Protein AF-A0A934ZFF2-F1 (afdb_monomer)

Secondary structure (DSSP, 8-state):
-EEES-TTSHHHHHHHHTT--EEEEESSHHHHHHHHHHHTTSTTEEEEE--HHHHHHHHHT--STTGGGTT---S-EEE-TTGGGG--SHHHHHHHHHHHHHHSTT--EEEE-B-TT-S-S--HHHHHHHHHHHHHHHHHTTPPPPPTTEEEETTTEEEEB--HHHHHHHHHHTTEEEEEEE-SSS-EEEEEEP-------

Sequence (201 aa):
MLLGGAGGGRELAGLSALGYEVTAFEPAPALADALAAVASRHPGARAVCASYADLVRAARGDGGPLAAIVGAPFDAVVLGWASLSHLTDPAARAALLAALPAVAPGAPVLLSYLGPDDDGRANGRVERLRSPLRRGLALALGRAAPAPGVGFQPGAGIYQRFSAGEIEALAAAAGYEAVLHEREPYPHAILAPRSRVTAAR

Solvent-accessible surface area (backbone atoms only — not comparable to full-atom values): 10692 Å² total; per-residue (Å²): 55,38,31,41,54,39,47,55,20,66,62,56,54,54,42,41,72,73,70,43,45,35,44,32,26,12,62,52,64,76,29,21,53,40,16,37,61,48,24,76,76,37,88,62,40,40,57,42,72,36,42,67,68,36,47,35,33,15,45,72,69,72,37,64,89,42,36,90,48,48,66,39,93,25,76,30,37,35,31,41,91,28,40,59,14,58,49,69,50,68,66,59,46,50,45,41,50,51,23,40,58,51,29,24,60,80,26,34,35,41,39,24,37,35,32,81,84,57,79,56,95,80,66,71,76,62,49,72,55,41,54,61,49,51,51,51,50,28,56,76,68,74,41,81,74,74,60,89,52,54,48,74,41,93,96,72,48,60,33,27,40,39,53,71,67,56,52,45,50,48,33,46,76,42,50,25,40,70,80,40,77,44,70,68,101,55,29,33,36,36,29,37,55,54,79,76,78,74,76,83,126

Mean predicted aligned error: 6.34 Å

Foldseek 3Di:
DEEEQCFLPPVVLVCLVVVDQYEYEHQDVVRLVSNCVSQVVGPNYHTWNDHLVQLLCLLVVVDDRCVVQFPPADQAYEAPDQVLFVPLDPVSLLSSLLSCCRRHPQHKYKYFHAAPPPPPPDDPPVVVVVVVVVVVVCVVVVHDDDDPQWDQDVPVGITGHDDPVVVQVSLVSSQWHFPDFDPPPGTMTITGHHPPPPPDD

Radius of gyration: 18.3 Å; Cα contacts (8 Å, |Δi|>4): 364; chains: 1; bounding box: 46×52×52 Å

Nearest PDB structures (foldseek):
  4htf-assembly1_B  TM=5.953E-01  e=6.879E-06  Escherichia coli O157:H7
  4htf-assembly1_A  TM=6.134E-01  e=8.886E-06  Escherichia coli O157:H7
  6wlf-assembly1_A  TM=6.608E-01  e=7.858E-03  Bursaphelenchus xylophilus
  6ifw-assembly2_B  TM=5.031E-01  e=2.049E-03  Bacillus subtilis subsp. subtilis str. 168
  1qan-assembly1_A  TM=6.764E-01  e=3.893E-02  Bacillus subtilis

Structure (mmCIF, N/CA/C/O backbone):
data_AF-A0A934ZFF2-F1
#
_entry.id   AF-A0A934ZFF2-F1
#
loop_
_atom_site.group_PDB
_atom_site.id
_atom_site.type_symbol
_atom_site.label_atom_id
_atom_site.label_alt_id
_atom_site.label_comp_id
_atom_site.label_asym_id
_atom_site.label_entity_id
_atom_site.label_seq_id
_atom_site.pdbx_PDB_ins_code
_atom_site.Cartn_x
_atom_site.Cartn_y
_atom_site.Cartn_z
_atom_site.occupancy
_atom_site.B_iso_or_equiv
_atom_site.auth_seq_id
_atom_site.auth_comp_id
_atom_site.auth_asym_id
_atom_site.auth_atom_id
_atom_site.pdbx_PDB_model_num
ATOM 1 N N . MET A 1 1 ? -7.264 1.588 11.738 1.00 96.81 1 MET A N 1
ATOM 2 C CA . MET A 1 1 ? -6.224 1.536 10.677 1.00 96.81 1 MET A CA 1
ATOM 3 C C . MET A 1 1 ? -6.743 0.850 9.417 1.00 96.81 1 MET A C 1
ATOM 5 O O . MET A 1 1 ? -7.545 -0.077 9.520 1.00 96.81 1 MET A O 1
ATOM 9 N N . LEU A 1 2 ? -6.260 1.275 8.247 1.00 98.38 2 LEU A N 1
ATOM 10 C CA . LEU A 1 2 ? -6.471 0.598 6.962 1.00 98.38 2 LEU A CA 1
ATOM 11 C C . LEU A 1 2 ? -5.189 -0.136 6.545 1.00 98.38 2 LEU A C 1
ATOM 13 O O . LEU A 1 2 ? -4.123 0.472 6.542 1.00 98.38 2 LEU A O 1
ATOM 17 N N . LEU A 1 3 ? -5.285 -1.411 6.166 1.00 98.62 3 LEU A N 1
ATOM 18 C CA . LEU A 1 3 ? -4.151 -2.237 5.735 1.00 98.62 3 LEU A CA 1
ATOM 19 C C . LEU A 1 3 ? -4.390 -2.792 4.321 1.00 98.62 3 LEU A C 1
ATOM 21 O O . LEU A 1 3 ? -5.263 -3.634 4.117 1.00 98.62 3 LEU A O 1
ATOM 25 N N . GLY A 1 4 ? -3.615 -2.327 3.344 1.00 98.25 4 GLY A N 1
ATOM 26 C CA . GLY A 1 4 ? -3.668 -2.807 1.962 1.00 98.25 4 GLY A CA 1
ATOM 27 C C . GLY A 1 4 ? -2.607 -3.863 1.661 1.00 98.25 4 GLY A C 1
ATOM 28 O O . GLY A 1 4 ? -1.489 -3.777 2.168 1.00 98.25 4 GLY A O 1
ATOM 29 N N . GLY A 1 5 ? -2.954 -4.846 0.823 1.00 97.31 5 GLY A N 1
ATOM 30 C CA . GLY A 1 5 ? -2.042 -5.932 0.444 1.00 97.31 5 GLY A CA 1
ATOM 31 C C . GLY A 1 5 ? -1.660 -6.809 1.635 1.00 97.31 5 GLY A C 1
ATOM 32 O O . GLY A 1 5 ? -0.489 -7.127 1.826 1.00 97.31 5 GLY A O 1
ATOM 33 N N . ALA A 1 6 ? -2.643 -7.143 2.471 1.00 97.94 6 ALA A N 1
ATOM 34 C CA . ALA A 1 6 ? -2.424 -7.759 3.778 1.00 97.94 6 ALA A CA 1
ATOM 35 C C . ALA A 1 6 ? -1.934 -9.221 3.722 1.00 97.94 6 ALA A C 1
ATOM 37 O O . ALA A 1 6 ? -1.624 -9.814 4.768 1.00 97.94 6 ALA A O 1
ATOM 38 N N . GLY A 1 7 ? -1.899 -9.829 2.530 1.00 97.06 7 GLY A N 1
ATOM 39 C CA . GLY A 1 7 ? -1.576 -11.237 2.347 1.00 97.06 7 GLY A CA 1
ATOM 40 C C . GLY A 1 7 ? -2.453 -12.127 3.228 1.00 97.06 7 GLY A C 1
ATOM 41 O O . GLY A 1 7 ? -3.637 -11.872 3.408 1.00 97.06 7 GLY A O 1
ATOM 42 N N . GLY A 1 8 ? -1.858 -13.156 3.834 1.00 97.88 8 GLY A N 1
ATOM 43 C CA . GLY A 1 8 ? -2.561 -14.063 4.750 1.00 97.88 8 GLY A CA 1
ATOM 44 C C . GLY A 1 8 ? -2.826 -13.509 6.159 1.00 97.88 8 GLY A C 1
ATOM 45 O O . GLY A 1 8 ? -3.224 -14.275 7.031 1.00 97.88 8 GLY A O 1
ATOM 46 N N . GLY A 1 9 ? -2.570 -12.221 6.427 1.00 98.06 9 GLY A N 1
ATOM 47 C CA . GLY A 1 9 ? -2.960 -11.577 7.690 1.00 98.06 9 GLY A CA 1
ATOM 48 C C . GLY A 1 9 ? -1.912 -11.526 8.801 1.00 98.06 9 GLY A C 1
ATOM 49 O O . GLY A 1 9 ? -2.263 -11.230 9.939 1.00 98.06 9 GLY A O 1
ATOM 50 N N . ARG A 1 10 ? -0.623 -11.751 8.510 1.00 97.69 10 ARG A N 1
ATOM 51 C CA . ARG A 1 10 ? 0.443 -11.615 9.526 1.00 97.69 10 ARG A CA 1
ATOM 52 C C . ARG A 1 10 ? 0.478 -10.212 10.148 1.00 97.69 10 ARG A C 1
ATOM 54 O O . ARG A 1 10 ? 0.588 -10.091 11.363 1.00 97.69 10 ARG A O 1
ATOM 61 N N . GLU A 1 11 ? 0.399 -9.168 9.325 1.00 97.81 11 GLU A N 1
ATOM 62 C CA . GLU A 1 11 ? 0.387 -7.781 9.812 1.00 97.81 11 GLU A CA 1
ATOM 63 C C . GLU A 1 11 ? -0.908 -7.447 10.547 1.00 97.81 11 GLU A C 1
ATOM 65 O O . GLU A 1 11 ? -0.851 -6.805 11.589 1.00 97.81 11 GLU A O 1
ATOM 70 N N . LEU A 1 12 ? -2.054 -7.947 10.066 1.00 98.38 12 LEU A N 1
ATOM 71 C CA . LEU A 1 12 ? -3.330 -7.806 10.770 1.00 98.38 12 LEU A CA 1
ATOM 72 C C . LEU A 1 12 ? -3.230 -8.386 12.182 1.00 98.38 12 LEU A C 1
ATOM 74 O O . LEU A 1 12 ? -3.548 -7.689 13.136 1.00 98.38 12 LEU A O 1
ATOM 78 N N . ALA A 1 13 ? -2.737 -9.621 12.328 1.00 98.25 13 ALA A N 1
ATOM 79 C CA . ALA A 1 13 ? -2.595 -10.263 13.634 1.00 98.25 13 ALA A CA 1
ATOM 80 C C . ALA A 1 13 ? -1.701 -9.449 14.582 1.00 98.25 13 ALA A C 1
ATOM 82 O O . ALA A 1 13 ? -2.049 -9.251 15.744 1.00 98.25 13 ALA A O 1
ATOM 83 N N . GLY A 1 14 ? -0.563 -8.955 14.080 1.00 97.81 14 GLY A N 1
ATOM 84 C CA . GLY A 1 14 ? 0.363 -8.137 14.863 1.00 97.81 14 GLY A CA 1
ATOM 85 C C . GLY A 1 14 ? -0.251 -6.808 15.307 1.00 97.81 14 GLY A C 1
ATOM 86 O O . GLY A 1 14 ? -0.188 -6.470 16.486 1.00 97.81 14 GLY A O 1
ATOM 87 N N . LEU A 1 15 ? -0.891 -6.080 14.390 1.00 97.69 15 LEU A N 1
ATOM 88 C CA . LEU A 1 15 ? -1.550 -4.809 14.698 1.00 97.69 15 LEU A CA 1
ATOM 89 C C . LEU A 1 15 ? -2.733 -5.003 15.657 1.00 97.69 15 LEU A C 1
ATOM 91 O O . LEU A 1 15 ? -2.859 -4.269 16.635 1.00 97.69 15 LEU A O 1
ATOM 95 N N . SER A 1 16 ? -3.561 -6.025 15.448 1.00 98.19 16 SER A N 1
ATOM 96 C CA . SER A 1 16 ? -4.665 -6.332 16.360 1.00 98.19 16 SER A CA 1
ATOM 97 C C . SER A 1 16 ? -4.179 -6.743 17.752 1.00 98.19 16 SER A C 1
ATOM 99 O O . SER A 1 16 ? -4.803 -6.377 18.744 1.00 98.19 16 SER A O 1
ATOM 101 N N . ALA A 1 17 ? -3.048 -7.448 17.864 1.00 97.19 17 ALA A N 1
ATOM 102 C CA . ALA A 1 17 ? -2.447 -7.776 19.160 1.00 97.19 17 ALA A CA 1
ATOM 103 C C . ALA A 1 17 ? -1.940 -6.538 19.923 1.00 97.19 17 ALA A C 1
ATOM 105 O O . ALA A 1 17 ? -1.887 -6.559 21.151 1.00 97.19 17 ALA A O 1
ATOM 106 N N . LEU A 1 18 ? -1.609 -5.456 19.213 1.00 97.44 18 LEU A N 1
ATOM 107 C CA . LEU A 1 18 ? -1.269 -4.155 19.798 1.00 97.44 18 LEU A CA 1
ATOM 108 C C . LEU A 1 18 ? -2.509 -3.319 20.170 1.00 97.44 18 LEU A C 1
ATOM 110 O O . LEU A 1 18 ? -2.361 -2.205 20.665 1.00 97.44 18 LEU A O 1
ATOM 114 N N . GLY A 1 19 ? -3.720 -3.844 19.954 1.00 97.25 19 GLY A N 1
ATOM 115 C CA . GLY A 1 19 ? -4.978 -3.181 20.301 1.00 97.25 19 GLY A CA 1
ATOM 116 C C . GLY A 1 19 ? -5.539 -2.262 19.215 1.00 97.25 19 GLY A C 1
ATOM 117 O O . GLY A 1 19 ? -6.479 -1.520 19.486 1.00 97.25 19 GLY A O 1
ATOM 118 N N . TYR A 1 20 ? -4.997 -2.296 17.993 1.00 97.62 20 TYR A N 1
ATOM 119 C CA . TYR A 1 20 ? -5.544 -1.516 16.884 1.00 97.62 20 TYR A CA 1
ATOM 120 C C . TYR A 1 20 ? -6.781 -2.185 16.271 1.00 97.62 20 TYR A C 1
ATOM 122 O O . TYR A 1 20 ? -6.791 -3.390 16.007 1.00 97.62 20 TYR A O 1
ATOM 130 N N . GLU A 1 21 ? -7.787 -1.377 15.933 1.00 97.81 21 GLU A N 1
ATOM 131 C CA . GLU A 1 21 ? -8.860 -1.776 15.018 1.00 97.81 21 GLU A CA 1
ATOM 132 C C . GLU A 1 21 ? -8.344 -1.726 13.576 1.00 97.81 21 GLU A C 1
ATOM 134 O O . GLU A 1 21 ? -7.795 -0.710 13.126 1.00 97.81 21 GLU A O 1
ATOM 139 N N . VAL A 1 22 ? -8.493 -2.822 12.831 1.00 98.31 22 VAL A N 1
ATOM 140 C CA . VAL A 1 22 ? -7.858 -2.979 11.515 1.00 98.31 22 VAL A CA 1
ATOM 141 C C . VAL A 1 22 ? -8.884 -3.419 10.487 1.00 98.31 22 VAL A C 1
ATOM 143 O O . VAL A 1 22 ? -9.450 -4.503 10.584 1.00 98.31 22 VAL A O 1
ATOM 146 N N . THR A 1 23 ? -9.068 -2.614 9.443 1.00 98.38 23 THR A N 1
ATOM 147 C CA . THR A 1 23 ? -9.690 -3.081 8.202 1.00 98.38 23 THR A CA 1
ATOM 148 C C . THR A 1 23 ? -8.590 -3.409 7.207 1.00 98.38 23 THR A C 1
ATOM 150 O O . THR A 1 23 ? -7.840 -2.522 6.806 1.00 98.38 23 THR A O 1
ATOM 153 N N . ALA A 1 24 ? -8.482 -4.674 6.818 1.00 98.50 24 ALA A N 1
ATOM 154 C CA . ALA A 1 24 ? -7.472 -5.159 5.894 1.00 98.50 24 ALA A CA 1
ATOM 155 C C . ALA A 1 24 ? -8.088 -5.708 4.609 1.00 98.50 24 ALA A C 1
ATOM 157 O O . ALA A 1 24 ? -9.177 -6.290 4.633 1.00 98.50 24 ALA A O 1
ATOM 158 N N . PHE A 1 25 ? -7.367 -5.570 3.499 1.00 98.62 25 PHE A N 1
ATOM 159 C CA . PHE A 1 25 ? -7.767 -6.170 2.234 1.00 98.62 25 PHE A CA 1
ATOM 160 C C . PHE A 1 25 ? -6.617 -6.825 1.471 1.00 98.62 25 PHE A C 1
ATOM 162 O O . PHE A 1 25 ? -5.458 -6.413 1.565 1.00 98.62 25 PHE A O 1
ATOM 169 N N . GLU A 1 26 ? -6.972 -7.852 0.704 1.00 98.31 26 GLU A N 1
ATOM 170 C CA . GLU A 1 26 ? -6.066 -8.663 -0.108 1.00 98.31 26 GLU A CA 1
ATOM 171 C C . GLU A 1 26 ? -6.786 -9.117 -1.394 1.00 98.31 26 GLU A C 1
ATOM 173 O O . GLU A 1 26 ? -7.907 -9.627 -1.297 1.00 98.31 26 GLU A O 1
ATOM 178 N N . PRO A 1 27 ? -6.204 -8.928 -2.596 1.00 97.88 27 PRO A N 1
ATOM 179 C CA . PRO A 1 27 ? -6.858 -9.321 -3.845 1.00 97.88 27 PRO A CA 1
ATOM 180 C C . PRO A 1 27 ? -6.811 -10.822 -4.147 1.00 97.88 27 PRO A C 1
ATOM 182 O O . PRO A 1 27 ? -7.669 -11.301 -4.890 1.00 97.88 27 PRO A O 1
ATOM 185 N N . ALA A 1 28 ? -5.815 -11.565 -3.655 1.00 96.44 28 ALA A N 1
ATOM 186 C CA . ALA A 1 28 ? -5.683 -12.987 -3.958 1.00 96.44 28 ALA A CA 1
ATOM 187 C C . ALA A 1 28 ? -6.671 -13.818 -3.113 1.00 96.44 28 ALA A C 1
ATOM 189 O O . ALA A 1 28 ? -6.492 -13.876 -1.896 1.00 96.44 28 ALA A O 1
ATOM 190 N N . PRO A 1 29 ? -7.652 -14.533 -3.709 1.00 97.69 29 PRO A N 1
ATOM 191 C CA . PRO A 1 29 ? -8.720 -15.192 -2.948 1.00 97.69 29 PRO A CA 1
ATOM 192 C C . PRO A 1 29 ? -8.214 -16.142 -1.858 1.00 97.69 29 PRO A C 1
ATOM 194 O O . PRO A 1 29 ? -8.637 -16.050 -0.715 1.00 97.69 29 PRO A O 1
ATOM 197 N N . ALA A 1 30 ? -7.217 -16.976 -2.171 1.00 97.25 30 ALA A N 1
ATOM 198 C CA . ALA A 1 30 ? -6.650 -17.912 -1.199 1.00 97.25 30 ALA A CA 1
ATOM 199 C C . ALA A 1 30 ? -5.988 -17.211 0.006 1.00 97.25 30 ALA A C 1
ATOM 201 O O . ALA A 1 30 ? -6.025 -17.724 1.123 1.00 97.25 30 ALA A O 1
ATOM 202 N N . LEU A 1 31 ? -5.377 -16.039 -0.206 1.00 97.69 31 LEU A N 1
ATOM 203 C CA . LEU A 1 31 ? -4.807 -15.242 0.881 1.00 97.69 31 LEU A CA 1
ATOM 204 C C . LEU A 1 31 ? -5.890 -14.450 1.616 1.00 97.69 31 LEU A C 1
ATOM 206 O O . LEU A 1 31 ? -5.810 -14.335 2.834 1.00 97.69 31 LEU A O 1
ATOM 210 N N . ALA A 1 32 ? -6.917 -13.971 0.914 1.00 98.44 32 ALA A N 1
ATOM 211 C CA . ALA A 1 32 ? -8.069 -13.304 1.510 1.00 98.44 32 ALA A CA 1
ATOM 212 C C . ALA A 1 32 ? -8.870 -14.243 2.432 1.00 98.44 32 ALA A C 1
ATOM 214 O O . ALA A 1 32 ? -9.296 -13.819 3.506 1.00 98.44 32 ALA A O 1
ATOM 215 N N . ASP A 1 33 ? -9.004 -15.522 2.076 1.00 98.56 33 ASP A N 1
ATOM 216 C CA . ASP A 1 33 ? -9.613 -16.545 2.936 1.00 98.56 33 ASP A CA 1
ATOM 217 C C . ASP A 1 33 ? -8.790 -16.751 4.217 1.00 98.56 33 ASP A C 1
ATOM 219 O O . ASP A 1 33 ? -9.329 -16.766 5.327 1.00 98.56 33 ASP A O 1
ATOM 223 N N . ALA A 1 34 ? -7.461 -16.844 4.084 1.00 98.56 34 ALA A N 1
ATOM 224 C CA . ALA A 1 34 ? -6.560 -16.930 5.232 1.00 98.56 34 ALA A CA 1
ATOM 225 C C . ALA A 1 34 ? -6.624 -15.663 6.104 1.00 98.56 34 ALA A C 1
ATOM 227 O O . ALA A 1 34 ? -6.719 -15.759 7.328 1.00 98.56 34 ALA A O 1
ATOM 228 N N . LEU A 1 35 ? -6.648 -14.481 5.484 1.00 98.75 35 LEU A N 1
ATOM 229 C CA . LEU A 1 35 ? -6.812 -13.190 6.149 1.00 98.75 35 LEU A CA 1
ATOM 230 C C . LEU A 1 35 ? -8.126 -13.127 6.934 1.00 98.75 35 LEU A C 1
ATOM 232 O O . LEU A 1 35 ? -8.129 -12.675 8.079 1.00 98.75 35 LEU A O 1
ATOM 236 N N . ALA A 1 36 ? -9.229 -13.605 6.356 1.00 98.69 36 ALA A N 1
ATOM 237 C CA . ALA A 1 36 ? -10.525 -13.675 7.023 1.00 98.69 36 ALA A CA 1
ATOM 238 C C . ALA A 1 36 ? -10.496 -14.623 8.229 1.00 98.69 36 ALA A C 1
ATOM 240 O O . ALA A 1 36 ? -11.003 -14.277 9.301 1.00 98.69 36 ALA A O 1
ATOM 241 N N . ALA A 1 37 ? -9.836 -15.777 8.096 1.00 98.56 37 ALA A N 1
ATOM 242 C CA . ALA A 1 37 ? -9.636 -16.696 9.211 1.00 98.56 37 ALA A CA 1
ATOM 243 C C . ALA A 1 37 ? -8.831 -16.050 10.353 1.00 98.56 37 ALA A C 1
ATOM 245 O O . ALA A 1 37 ? -9.175 -16.247 11.520 1.00 98.56 37 ALA A O 1
ATOM 246 N N . VAL A 1 38 ? -7.808 -15.244 10.048 1.00 98.69 38 VAL A N 1
ATOM 247 C CA . VAL A 1 38 ? -7.080 -14.468 11.066 1.00 98.69 38 VAL A CA 1
ATOM 248 C C . VAL A 1 38 ? -7.986 -13.406 11.690 1.00 98.69 38 VAL A C 1
ATOM 250 O O . VAL A 1 38 ? -8.106 -13.371 12.912 1.00 98.69 38 VAL A O 1
ATOM 253 N N . ALA A 1 39 ? -8.667 -12.586 10.885 1.00 98.56 39 ALA A N 1
ATOM 254 C CA . ALA A 1 39 ? -9.530 -11.511 11.378 1.00 98.56 39 ALA A CA 1
ATOM 255 C C . ALA A 1 39 ? -10.632 -12.020 12.325 1.00 98.56 39 ALA A C 1
ATOM 257 O O . ALA A 1 39 ? -10.909 -11.378 13.332 1.00 98.56 39 ALA A O 1
ATOM 258 N N . SER A 1 40 ? -11.184 -13.215 12.084 1.00 98.25 40 SER A N 1
ATOM 259 C CA . SER A 1 40 ? -12.205 -13.829 12.954 1.00 98.25 40 SER A CA 1
ATOM 260 C C . SER A 1 40 ? -11.763 -14.058 14.410 1.00 98.25 40 SER A C 1
ATOM 262 O O . SER A 1 40 ? -12.602 -14.239 15.290 1.00 98.25 40 SER A O 1
ATOM 264 N N . ARG A 1 41 ? -10.451 -14.044 14.678 1.00 98.06 41 ARG A N 1
ATOM 265 C CA . ARG A 1 41 ? -9.861 -14.258 16.010 1.00 98.06 41 ARG A CA 1
ATOM 266 C C . ARG A 1 41 ? -9.615 -12.957 16.772 1.00 98.06 41 ARG A C 1
ATOM 268 O O . ARG A 1 41 ? -9.231 -13.011 17.937 1.00 98.06 41 ARG A O 1
ATOM 275 N N . HIS A 1 42 ? -9.807 -11.810 16.126 1.00 97.81 42 HIS A N 1
ATOM 276 C CA . HIS A 1 42 ? -9.480 -10.500 16.673 1.00 97.81 42 HIS A CA 1
ATOM 277 C C . HIS A 1 42 ? -10.717 -9.592 16.638 1.00 97.81 42 HIS A C 1
ATOM 279 O O . HIS A 1 42 ? -11.142 -9.168 15.562 1.00 97.81 42 HIS A O 1
ATOM 285 N N . PRO A 1 43 ? -11.308 -9.260 17.800 1.00 95.69 43 PRO A N 1
ATOM 286 C CA . PRO A 1 43 ? -12.346 -8.237 17.874 1.00 95.69 43 PRO A CA 1
ATOM 287 C C . PRO A 1 43 ? -11.853 -6.918 17.261 1.00 95.69 43 PRO A C 1
ATOM 289 O O . PRO A 1 43 ? -10.720 -6.513 17.502 1.00 95.69 43 PRO A O 1
ATOM 292 N N . GLY A 1 44 ? -12.682 -6.265 16.443 1.00 94.06 44 GLY A N 1
ATOM 293 C CA . GLY A 1 44 ? -12.309 -5.021 15.753 1.00 94.06 44 GLY A CA 1
ATOM 294 C C . GLY A 1 44 ? -11.464 -5.209 14.485 1.00 94.06 44 GLY A C 1
ATOM 295 O O . GLY A 1 44 ? -11.102 -4.224 13.840 1.00 94.06 44 GLY A O 1
ATOM 296 N N . ALA A 1 45 ? -11.167 -6.451 14.087 1.00 98.00 45 ALA A N 1
ATOM 297 C CA . ALA A 1 45 ? -10.551 -6.745 12.800 1.00 98.00 45 ALA A CA 1
ATOM 298 C C . ALA A 1 45 ? -11.601 -7.057 11.724 1.00 98.00 45 ALA A C 1
ATOM 300 O O . ALA A 1 45 ? -12.567 -7.789 11.948 1.00 98.00 45 ALA A O 1
ATOM 301 N N . ARG A 1 46 ? -11.378 -6.544 10.513 1.00 98.00 46 ARG A N 1
ATOM 302 C CA . ARG A 1 46 ? -12.182 -6.828 9.322 1.00 98.00 46 ARG A CA 1
ATOM 303 C C . ARG A 1 46 ? -11.269 -7.215 8.167 1.00 98.00 46 ARG A C 1
ATOM 305 O O . ARG A 1 46 ? -10.298 -6.521 7.890 1.00 98.00 46 ARG A O 1
ATOM 312 N N . ALA A 1 47 ? -11.627 -8.282 7.463 1.00 98.38 47 ALA A N 1
ATOM 313 C CA . ALA A 1 47 ? -10.975 -8.712 6.231 1.00 98.38 47 ALA A CA 1
ATOM 314 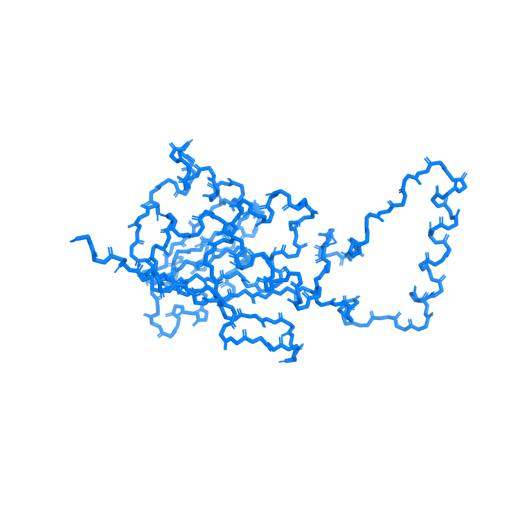C C . ALA A 1 47 ? -11.909 -8.511 5.033 1.00 98.38 47 ALA A C 1
ATOM 316 O O . ALA A 1 47 ? -13.113 -8.762 5.134 1.00 98.38 47 ALA A O 1
ATOM 317 N N . VAL A 1 48 ? -11.360 -8.075 3.900 1.00 98.25 48 VAL A N 1
ATOM 318 C CA . VAL A 1 48 ? -12.095 -7.916 2.639 1.00 98.25 48 VAL A CA 1
ATOM 319 C C . VAL A 1 48 ? -11.255 -8.460 1.481 1.00 98.25 48 VAL A C 1
ATOM 321 O O . VAL A 1 48 ? -10.094 -8.092 1.330 1.00 98.25 48 VAL A O 1
ATOM 324 N N . CYS A 1 49 ? -11.838 -9.305 0.629 1.00 98.56 49 CYS A N 1
ATOM 325 C CA . CYS A 1 49 ? -11.214 -9.665 -0.646 1.00 98.56 49 CYS A CA 1
ATOM 326 C C . CYS A 1 49 ? -11.380 -8.493 -1.624 1.00 98.56 49 CYS A C 1
ATOM 328 O O . CYS A 1 49 ? -12.476 -8.271 -2.144 1.00 98.56 49 CYS A O 1
ATOM 330 N N . ALA A 1 50 ? -10.327 -7.704 -1.826 1.00 98.50 50 ALA A N 1
ATOM 331 C CA . ALA A 1 50 ? -10.359 -6.517 -2.678 1.00 98.50 50 ALA A CA 1
ATOM 332 C C . ALA A 1 50 ? -8.954 -6.131 -3.145 1.00 98.50 50 ALA A C 1
ATOM 334 O O . ALA A 1 50 ? -7.957 -6.451 -2.503 1.00 98.50 50 ALA A O 1
ATOM 335 N N . SER A 1 51 ? -8.879 -5.413 -4.260 1.00 98.25 51 SER A N 1
ATOM 336 C CA . SER A 1 51 ? -7.632 -4.903 -4.830 1.00 98.25 51 SER A CA 1
ATOM 337 C C . SER A 1 51 ? -7.432 -3.408 -4.565 1.00 98.25 51 SER A C 1
ATOM 339 O O . SER A 1 51 ? -8.356 -2.684 -4.192 1.00 98.25 51 SER A O 1
ATOM 341 N N . TYR A 1 52 ? -6.234 -2.898 -4.865 1.00 98.44 52 TYR A N 1
ATOM 342 C CA . TYR A 1 52 ? -6.008 -1.451 -4.922 1.00 98.44 52 TYR A CA 1
ATOM 343 C C . TYR A 1 52 ? -6.880 -0.751 -5.975 1.00 98.44 52 TYR A C 1
ATOM 345 O O . TYR A 1 52 ? -7.269 0.396 -5.771 1.00 98.44 52 TYR A O 1
ATOM 353 N N . ALA A 1 53 ? -7.246 -1.430 -7.067 1.00 98.44 53 ALA A N 1
ATOM 354 C CA . ALA A 1 53 ? -8.185 -0.877 -8.038 1.00 98.44 53 ALA A CA 1
ATOM 355 C C . ALA A 1 53 ? -9.589 -0.711 -7.430 1.00 98.44 53 ALA A C 1
ATOM 357 O O . ALA A 1 53 ? -10.249 0.292 -7.692 1.00 98.44 53 ALA A O 1
ATOM 358 N N . ASP A 1 54 ? -10.024 -1.635 -6.569 1.00 98.56 54 ASP A N 1
ATOM 359 C CA . ASP A 1 54 ? -11.291 -1.503 -5.838 1.00 98.56 54 ASP A CA 1
ATOM 360 C C . ASP A 1 54 ? -11.250 -0.361 -4.820 1.00 98.56 54 ASP A C 1
ATOM 362 O O . ASP A 1 54 ? -12.255 0.323 -4.641 1.00 98.56 54 ASP A O 1
ATOM 366 N N . LEU A 1 55 ? -10.091 -0.097 -4.205 1.00 98.31 55 LEU A N 1
ATOM 367 C CA . LEU A 1 55 ? -9.905 1.067 -3.334 1.00 98.31 55 LEU A CA 1
ATOM 368 C C . LEU A 1 55 ? -10.053 2.379 -4.120 1.00 98.31 55 LEU A C 1
ATOM 370 O O . LEU A 1 55 ? -10.763 3.285 -3.688 1.00 98.31 55 LEU A O 1
ATOM 374 N N . VAL A 1 56 ? -9.426 2.465 -5.299 1.00 98.44 56 VAL A N 1
ATOM 375 C CA . VAL A 1 56 ? -9.544 3.626 -6.197 1.00 98.44 56 VAL A CA 1
ATOM 376 C C . VAL A 1 56 ? -10.987 3.819 -6.667 1.00 98.44 56 VAL A C 1
ATOM 378 O O . VAL A 1 56 ? -11.476 4.947 -6.685 1.00 98.44 56 VAL A O 1
ATOM 381 N N . ARG A 1 57 ? -11.688 2.736 -7.023 1.00 98.19 57 ARG A N 1
ATOM 382 C CA . ARG A 1 57 ? -13.114 2.778 -7.390 1.00 98.19 57 ARG A CA 1
ATOM 383 C C . ARG A 1 57 ? -13.983 3.264 -6.234 1.00 98.19 57 ARG A C 1
ATOM 385 O O . ARG A 1 57 ? -14.812 4.148 -6.430 1.00 98.19 57 ARG A O 1
ATOM 392 N N . ALA A 1 58 ? -13.753 2.748 -5.028 1.00 97.25 58 ALA A N 1
ATOM 393 C CA . ALA A 1 58 ? -14.473 3.177 -3.837 1.00 97.25 58 ALA A CA 1
ATOM 394 C C . ALA A 1 58 ? -14.271 4.681 -3.582 1.00 97.25 58 ALA A C 1
ATOM 396 O O . ALA A 1 58 ? -15.248 5.408 -3.428 1.00 97.25 58 ALA A O 1
ATOM 397 N N . ALA A 1 59 ? -13.030 5.172 -3.650 1.00 96.75 59 ALA A N 1
ATOM 398 C CA . ALA A 1 59 ? -12.707 6.592 -3.481 1.00 96.75 59 ALA A CA 1
ATOM 399 C C . ALA A 1 59 ? -13.388 7.521 -4.506 1.00 96.75 59 ALA A C 1
ATOM 401 O O . ALA A 1 59 ? -13.612 8.694 -4.217 1.00 96.75 59 ALA A O 1
ATOM 402 N N . ARG A 1 60 ? -13.726 7.006 -5.695 1.00 96.94 60 ARG A N 1
ATOM 403 C CA . ARG A 1 60 ? -14.466 7.733 -6.742 1.00 96.94 60 ARG A CA 1
ATOM 404 C C . ARG A 1 60 ? -15.984 7.688 -6.566 1.00 96.94 60 ARG A C 1
ATOM 406 O O . ARG A 1 60 ? -16.688 8.402 -7.271 1.00 96.94 60 ARG A O 1
ATOM 413 N N . GLY A 1 61 ? -16.486 6.876 -5.637 1.00 96.00 61 GLY A N 1
ATOM 414 C CA . GLY A 1 61 ? -17.918 6.636 -5.461 1.00 96.00 61 GLY A CA 1
ATOM 415 C C . GLY A 1 61 ? -18.492 5.575 -6.407 1.00 96.00 61 GLY A C 1
ATOM 416 O O . GLY A 1 61 ? -19.706 5.400 -6.447 1.00 96.00 61 GLY A O 1
ATOM 417 N N . ASP A 1 62 ? -17.650 4.811 -7.112 1.00 95.88 62 ASP A N 1
ATOM 418 C CA . ASP A 1 62 ? -18.073 3.793 -8.093 1.00 95.88 62 ASP A CA 1
ATOM 419 C C . ASP A 1 62 ? -18.543 2.470 -7.437 1.00 95.88 62 ASP A C 1
ATOM 421 O O . ASP A 1 62 ? -18.705 1.441 -8.105 1.00 95.88 62 ASP A O 1
ATOM 425 N N . GLY A 1 63 ? -18.721 2.462 -6.113 1.00 94.69 63 GLY A N 1
ATOM 426 C CA . GLY A 1 63 ? -19.111 1.292 -5.327 1.00 94.69 63 GLY A CA 1
ATOM 427 C C . GLY A 1 63 ? -17.991 0.255 -5.153 1.00 94.69 63 GLY A C 1
ATOM 428 O O . GLY A 1 63 ? -16.806 0.581 -5.120 1.00 94.69 63 GLY A O 1
ATOM 429 N N . GLY A 1 64 ? -18.378 -1.017 -5.008 1.00 96.12 64 GLY A N 1
ATOM 430 C CA . GLY A 1 64 ? -17.455 -2.146 -4.847 1.00 96.12 64 GLY A CA 1
ATOM 431 C C . GLY A 1 64 ? -17.242 -2.603 -3.396 1.00 96.12 64 GLY A C 1
ATOM 432 O O . GLY A 1 64 ? -17.857 -2.069 -2.469 1.00 96.12 64 GLY A O 1
ATOM 433 N N . PRO A 1 65 ? -16.373 -3.607 -3.179 1.00 97.06 65 PRO A N 1
ATOM 434 C CA . PRO A 1 65 ? -16.214 -4.271 -1.879 1.00 97.06 65 PRO A CA 1
ATOM 435 C C . PRO A 1 65 ? -15.683 -3.345 -0.771 1.00 97.06 65 PRO A C 1
ATOM 437 O O . PRO A 1 65 ? -15.876 -3.623 0.411 1.00 97.06 65 PRO A O 1
ATOM 440 N N . LEU A 1 66 ? -15.053 -2.228 -1.148 1.00 97.44 66 LEU A N 1
ATOM 441 C CA . LEU A 1 66 ? -14.499 -1.224 -0.237 1.00 97.44 66 LEU A CA 1
ATOM 442 C C . LEU A 1 66 ? -15.354 0.054 -0.145 1.00 97.44 66 LEU A C 1
ATOM 444 O O . LEU A 1 66 ? -14.957 1.005 0.518 1.00 97.44 66 LEU A O 1
ATOM 448 N N . ALA A 1 67 ? -16.546 0.101 -0.748 1.00 95.69 67 ALA A N 1
ATOM 449 C CA . ALA A 1 67 ? -17.389 1.303 -0.707 1.00 95.69 67 ALA A CA 1
ATOM 450 C C . ALA A 1 67 ? -17.735 1.743 0.727 1.00 95.69 67 ALA A C 1
ATOM 452 O O . ALA A 1 67 ? -17.751 2.930 1.034 1.00 95.69 67 ALA A O 1
ATOM 453 N N . ALA A 1 68 ? -17.952 0.778 1.625 1.00 92.94 68 ALA A N 1
ATOM 454 C CA . ALA A 1 68 ? -18.336 1.035 3.012 1.00 92.94 68 ALA A CA 1
ATOM 455 C C . ALA A 1 68 ? -17.217 1.638 3.884 1.00 92.94 68 ALA A C 1
ATOM 457 O O . ALA A 1 68 ? -17.487 1.985 5.029 1.00 92.94 68 ALA A O 1
ATOM 458 N N . ILE A 1 69 ? -15.973 1.712 3.390 1.00 90.44 69 ILE A N 1
ATOM 459 C CA . ILE A 1 69 ? -14.830 2.235 4.159 1.00 90.44 69 ILE A CA 1
ATOM 460 C C . ILE A 1 69 ? -14.440 3.661 3.754 1.00 90.44 69 ILE A C 1
ATOM 462 O O . ILE A 1 69 ? -13.534 4.240 4.343 1.00 90.44 69 ILE A O 1
ATOM 466 N N . VAL A 1 70 ? -15.096 4.233 2.742 1.00 90.44 70 VAL A N 1
ATOM 467 C CA . VAL A 1 70 ? -14.816 5.595 2.274 1.00 90.44 70 VAL A CA 1
ATOM 468 C C . VAL A 1 70 ? -15.292 6.601 3.316 1.00 90.44 70 VAL A C 1
ATOM 470 O O . VAL A 1 70 ? -16.427 6.523 3.782 1.00 90.44 70 VAL A O 1
ATOM 473 N N . GLY A 1 71 ? -14.423 7.545 3.683 1.00 79.31 71 GLY A N 1
ATOM 474 C CA . GLY A 1 71 ? -14.709 8.528 4.729 1.00 79.31 71 GLY A CA 1
ATOM 475 C C . GLY A 1 71 ? -14.737 7.945 6.145 1.00 79.31 71 GLY A C 1
ATOM 476 O O . GLY A 1 71 ? -15.080 8.664 7.083 1.00 79.31 71 GLY A O 1
ATOM 477 N N . ALA A 1 72 ? -14.377 6.668 6.322 1.00 84.38 72 ALA A N 1
ATOM 478 C CA . ALA A 1 72 ? -14.201 6.099 7.648 1.00 84.38 72 ALA A CA 1
ATOM 479 C C . ALA A 1 72 ? -13.005 6.773 8.354 1.00 84.38 72 ALA A C 1
ATOM 481 O O . ALA A 1 72 ? -12.009 7.105 7.700 1.00 84.38 72 ALA A O 1
ATOM 482 N N . PRO A 1 73 ? -13.070 6.972 9.682 1.00 88.06 73 PRO A N 1
ATOM 483 C CA . PRO A 1 73 ? -11.990 7.597 10.434 1.00 88.06 73 PRO A CA 1
ATOM 484 C C . PRO A 1 73 ? -10.846 6.595 10.626 1.00 88.06 73 PRO A C 1
ATOM 486 O O . PRO A 1 73 ? -10.752 5.912 11.642 1.00 88.06 73 PRO A O 1
ATOM 489 N N . PHE A 1 74 ? -9.985 6.457 9.622 1.00 96.62 74 PHE A N 1
ATOM 490 C CA . PHE A 1 74 ? -8.742 5.713 9.773 1.00 96.62 74 PHE A CA 1
ATOM 491 C C . PHE A 1 74 ? -7.649 6.635 10.306 1.00 96.62 74 PHE A C 1
ATOM 493 O O . PHE A 1 74 ? -7.294 7.604 9.648 1.00 96.62 74 PHE A O 1
ATOM 500 N N . ASP A 1 75 ? -7.047 6.281 11.440 1.00 97.12 75 ASP A N 1
ATOM 501 C CA . ASP A 1 75 ? -5.925 7.051 12.004 1.00 97.12 75 ASP A CA 1
ATOM 502 C C . ASP A 1 75 ? -4.610 6.864 11.236 1.00 97.12 75 ASP A C 1
ATOM 504 O O . ASP A 1 75 ? -3.668 7.626 11.416 1.00 97.12 75 ASP A O 1
ATOM 508 N N . ALA A 1 76 ? -4.521 5.819 10.411 1.00 98.00 76 ALA A N 1
ATOM 509 C CA . ALA A 1 76 ? -3.356 5.504 9.593 1.00 98.00 76 ALA A CA 1
ATOM 510 C C . ALA A 1 76 ? -3.716 4.528 8.466 1.00 98.00 76 ALA A C 1
ATOM 512 O O . ALA A 1 76 ? -4.613 3.681 8.614 1.00 98.00 76 ALA A O 1
ATOM 513 N N . VAL A 1 77 ? -2.951 4.608 7.376 1.00 98.38 77 VAL A N 1
ATOM 514 C CA . VAL A 1 77 ? -2.951 3.652 6.262 1.00 98.38 77 VAL A CA 1
ATOM 515 C C . VAL A 1 77 ? -1.606 2.930 6.215 1.00 98.38 77 VAL A C 1
ATOM 517 O O . VAL A 1 77 ? -0.558 3.560 6.330 1.00 98.38 77 VAL A O 1
ATOM 520 N N . VAL A 1 78 ? -1.626 1.617 6.008 1.00 98.44 78 VAL A N 1
ATOM 521 C CA . VAL A 1 78 ? -0.429 0.787 5.849 1.00 98.44 78 VAL A CA 1
ATOM 522 C C . VAL A 1 78 ? -0.494 0.051 4.515 1.00 98.44 78 VAL A C 1
ATOM 524 O O . VAL A 1 78 ? -1.435 -0.698 4.259 1.00 98.44 78 VAL A O 1
ATOM 527 N N . LEU A 1 79 ? 0.521 0.252 3.677 1.00 98.06 79 LEU A N 1
ATOM 528 C CA . LEU A 1 79 ? 0.774 -0.491 2.441 1.00 98.06 79 LEU A CA 1
ATOM 529 C C . LEU A 1 79 ? 2.022 -1.360 2.668 1.00 98.06 79 LEU A C 1
ATOM 531 O O . LEU A 1 79 ? 3.158 -0.981 2.353 1.00 98.06 79 LEU A O 1
ATOM 535 N N . GLY A 1 80 ? 1.801 -2.495 3.330 1.00 92.38 80 GLY A N 1
ATOM 536 C CA . GLY A 1 80 ? 2.843 -3.351 3.898 1.00 92.38 80 GLY A CA 1
ATOM 537 C C . GLY A 1 80 ? 3.567 -4.229 2.876 1.00 92.38 80 GLY A C 1
ATOM 538 O O . GLY A 1 80 ? 3.148 -4.340 1.723 1.00 92.38 80 GLY A O 1
ATOM 539 N N . TRP A 1 81 ? 4.679 -4.827 3.317 1.00 92.19 81 TRP A N 1
ATOM 540 C CA . TRP A 1 81 ? 5.485 -5.850 2.626 1.00 92.19 81 TRP A CA 1
ATOM 541 C C . TRP A 1 81 ? 5.695 -5.651 1.126 1.00 92.19 81 TRP A C 1
ATOM 543 O O . TRP A 1 81 ? 5.531 -6.568 0.324 1.00 92.19 81 TRP A O 1
ATOM 553 N N . ALA A 1 82 ? 6.098 -4.441 0.755 1.00 94.19 82 ALA A N 1
ATOM 554 C CA . ALA A 1 82 ? 6.369 -4.047 -0.616 1.00 94.19 82 ALA A CA 1
ATOM 555 C C . ALA A 1 82 ? 5.169 -4.183 -1.568 1.00 94.19 82 ALA A C 1
ATOM 557 O O . ALA A 1 82 ? 5.364 -4.179 -2.784 1.00 94.19 82 ALA A O 1
ATOM 558 N N . SER A 1 83 ? 3.937 -4.240 -1.051 1.00 96.31 83 SER A N 1
ATOM 559 C CA . SER A 1 83 ? 2.720 -4.454 -1.846 1.00 96.31 83 SER A CA 1
ATOM 560 C C . SER A 1 83 ? 2.507 -3.398 -2.936 1.00 96.31 83 SER A C 1
ATOM 562 O O . SER A 1 83 ? 2.012 -3.725 -4.016 1.00 96.31 83 SER A O 1
ATOM 564 N N . LEU A 1 84 ? 2.956 -2.154 -2.714 1.00 96.88 84 LEU A N 1
ATOM 565 C CA . LEU A 1 84 ? 2.963 -1.094 -3.731 1.00 96.88 84 LEU A CA 1
ATOM 566 C C . LEU A 1 84 ? 3.751 -1.498 -4.991 1.00 96.88 84 LEU A C 1
ATOM 568 O O . LEU A 1 84 ? 3.390 -1.120 -6.104 1.00 96.88 84 LEU A O 1
ATOM 572 N N . SER A 1 85 ? 4.796 -2.309 -4.828 1.00 96.50 85 SER A N 1
ATOM 573 C CA . SER A 1 85 ? 5.657 -2.800 -5.911 1.00 96.50 85 SER A CA 1
ATOM 574 C C . SER A 1 85 ? 4.929 -3.705 -6.888 1.00 96.50 85 SER A C 1
ATOM 576 O O . SER A 1 85 ? 5.393 -3.858 -8.010 1.00 96.50 85 SER A O 1
ATOM 578 N N . HIS A 1 86 ? 3.771 -4.259 -6.540 1.00 96.12 86 HIS A N 1
ATOM 579 C CA . HIS A 1 86 ? 2.977 -5.043 -7.487 1.00 96.12 86 HIS A CA 1
ATOM 580 C C . HIS A 1 86 ? 2.125 -4.179 -8.430 1.00 96.12 86 HIS A C 1
ATOM 582 O O . HIS A 1 86 ? 1.545 -4.698 -9.383 1.00 96.12 86 HIS A O 1
ATOM 588 N N . LEU A 1 87 ? 2.090 -2.856 -8.235 1.00 96.19 87 LEU A N 1
ATOM 589 C CA . LEU A 1 87 ? 1.482 -1.923 -9.181 1.00 96.19 87 LEU A CA 1
ATOM 590 C C . LEU A 1 87 ? 2.499 -1.491 -10.241 1.00 96.19 87 LEU A C 1
ATOM 592 O O . LEU A 1 87 ? 3.190 -0.480 -10.106 1.00 96.1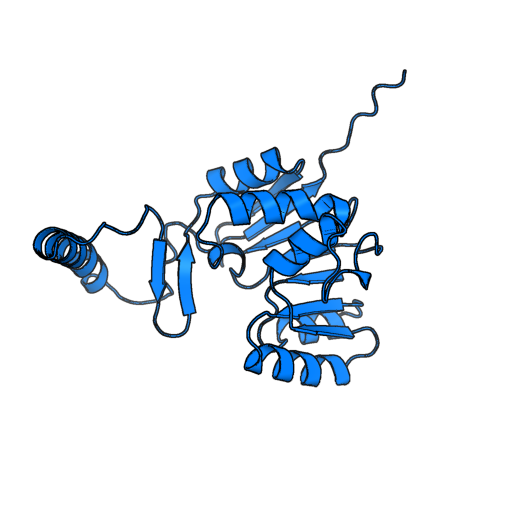9 87 LEU A O 1
ATOM 596 N N . THR A 1 88 ? 2.581 -2.249 -11.331 1.00 94.31 88 THR A N 1
ATOM 597 C CA . THR A 1 88 ? 3.537 -1.990 -12.422 1.00 94.31 88 THR A CA 1
ATOM 598 C C . THR A 1 88 ? 3.137 -0.821 -13.320 1.00 94.31 88 THR A C 1
ATOM 600 O O . THR A 1 88 ? 4.009 -0.168 -13.891 1.00 94.31 88 THR A O 1
ATOM 603 N N . ASP A 1 89 ? 1.845 -0.505 -13.414 1.00 94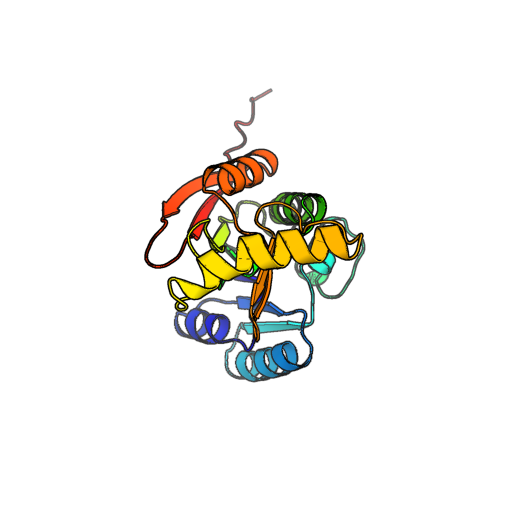.75 89 ASP A N 1
ATOM 604 C CA . ASP A 1 89 ? 1.342 0.641 -14.177 1.00 94.75 89 ASP A CA 1
ATOM 605 C C . ASP A 1 89 ? 1.538 1.965 -13.401 1.00 94.75 89 ASP A C 1
ATOM 607 O O . ASP A 1 89 ? 1.005 2.108 -12.294 1.00 94.75 89 ASP A O 1
ATOM 611 N N . PRO A 1 90 ? 2.276 2.952 -13.954 1.00 95.69 90 PRO A N 1
ATOM 612 C CA . PRO A 1 90 ? 2.402 4.280 -13.359 1.00 95.69 90 PRO A CA 1
ATOM 613 C C . PRO A 1 90 ? 1.067 4.958 -13.044 1.00 95.69 90 PRO A C 1
ATOM 615 O O . PRO A 1 90 ? 0.950 5.593 -11.992 1.00 95.69 90 PRO A O 1
ATOM 618 N N . ALA A 1 91 ? 0.059 4.804 -13.908 1.00 97.19 91 ALA A N 1
ATOM 619 C CA . ALA A 1 91 ? -1.240 5.436 -13.701 1.00 97.19 91 ALA A CA 1
ATOM 620 C C . ALA A 1 91 ? -1.972 4.817 -12.502 1.00 97.19 91 ALA A C 1
ATOM 622 O O . ALA A 1 91 ? -2.538 5.545 -11.687 1.00 97.19 91 ALA A O 1
ATOM 623 N N . ALA A 1 92 ? -1.892 3.493 -12.336 1.00 97.75 92 ALA A N 1
ATOM 624 C CA . ALA A 1 92 ? -2.441 2.796 -11.175 1.00 97.75 92 ALA A CA 1
ATOM 625 C C . ALA A 1 92 ? -1.799 3.249 -9.852 1.00 97.75 92 ALA A C 1
ATOM 627 O O . ALA A 1 92 ? -2.508 3.444 -8.865 1.00 97.75 92 ALA A O 1
ATOM 628 N N . ARG A 1 93 ? -0.478 3.474 -9.824 1.00 97.81 93 ARG A N 1
ATOM 629 C CA . ARG A 1 93 ? 0.225 3.976 -8.627 1.00 97.81 93 ARG A CA 1
ATOM 630 C C . ARG A 1 93 ? -0.205 5.385 -8.250 1.00 97.81 93 ARG A C 1
ATOM 632 O O . ARG A 1 93 ? -0.522 5.642 -7.091 1.00 97.81 93 ARG A O 1
ATOM 639 N N . ALA A 1 94 ? -0.238 6.280 -9.236 1.00 98.25 94 ALA A N 1
ATOM 640 C CA . ALA A 1 94 ? -0.687 7.650 -9.031 1.00 98.25 94 ALA A CA 1
ATOM 641 C C . ALA A 1 94 ? -2.149 7.684 -8.561 1.00 98.25 94 ALA A C 1
ATOM 643 O O . ALA A 1 94 ? -2.472 8.378 -7.600 1.00 98.25 94 ALA A O 1
ATOM 644 N N . ALA A 1 95 ? -3.019 6.885 -9.188 1.00 98.50 95 ALA A N 1
ATOM 645 C CA . ALA A 1 95 ? -4.423 6.783 -8.809 1.00 98.50 95 ALA A CA 1
ATOM 646 C C . ALA A 1 95 ? -4.608 6.235 -7.388 1.00 98.50 95 ALA A C 1
ATOM 648 O O . ALA A 1 95 ? -5.448 6.757 -6.658 1.00 98.50 95 ALA A O 1
ATOM 649 N N . LEU A 1 96 ? -3.822 5.227 -6.985 1.00 98.50 96 LEU A N 1
ATOM 650 C CA . LEU A 1 96 ? -3.852 4.692 -5.624 1.00 98.50 96 LEU A CA 1
ATOM 651 C C . LEU A 1 96 ? -3.535 5.782 -4.598 1.00 98.50 96 LEU A C 1
ATOM 653 O O . LEU A 1 96 ? -4.346 6.018 -3.708 1.00 98.50 96 LEU A O 1
ATOM 657 N N . LEU A 1 97 ? -2.388 6.459 -4.716 1.00 98.25 97 LEU A N 1
ATOM 658 C CA . LEU A 1 97 ? -2.004 7.465 -3.722 1.00 98.25 97 LEU A CA 1
ATOM 659 C C . LEU A 1 97 ? -2.968 8.659 -3.724 1.00 98.25 97 LEU A C 1
ATOM 661 O O . LEU A 1 97 ? -3.328 9.146 -2.656 1.00 98.25 97 LEU A O 1
ATOM 665 N N . ALA A 1 98 ? -3.453 9.082 -4.895 1.00 97.75 98 ALA A N 1
ATOM 666 C CA . ALA A 1 98 ? -4.448 10.150 -5.005 1.00 97.75 98 ALA A CA 1
ATOM 667 C C . ALA A 1 98 ? -5.819 9.781 -4.402 1.00 97.75 98 ALA A C 1
ATOM 669 O O . ALA A 1 98 ? -6.590 10.673 -4.056 1.00 97.75 98 ALA A O 1
ATOM 670 N N . ALA A 1 99 ? -6.134 8.489 -4.265 1.00 97.25 99 ALA A N 1
ATOM 671 C CA . ALA A 1 99 ? -7.367 8.015 -3.639 1.00 97.25 99 ALA A CA 1
ATOM 672 C C . ALA A 1 99 ? -7.308 8.035 -2.100 1.00 97.25 99 ALA A C 1
ATOM 674 O O . ALA A 1 99 ? -8.350 8.150 -1.451 1.00 97.25 99 ALA A O 1
ATOM 675 N N . LEU A 1 100 ? -6.113 7.951 -1.504 1.00 96.81 100 LEU A N 1
ATOM 676 C CA . LEU A 1 100 ? -5.950 7.837 -0.049 1.00 96.81 100 LEU A CA 1
ATOM 677 C C . LEU A 1 100 ? -6.577 8.999 0.743 1.00 96.81 100 LEU A C 1
ATOM 679 O O . LEU A 1 100 ? -7.258 8.702 1.724 1.00 96.81 100 LEU A O 1
ATOM 683 N N . PRO A 1 101 ? -6.486 10.279 0.324 1.00 94.25 101 PRO A N 1
ATOM 684 C CA . PRO A 1 101 ? -7.130 11.376 1.047 1.00 94.25 101 PRO A CA 1
ATOM 685 C C . PRO A 1 101 ? -8.660 11.296 1.089 1.00 94.25 101 PRO A C 1
ATOM 687 O O . PRO A 1 101 ? -9.264 11.870 1.990 1.00 94.25 101 PRO A O 1
ATOM 690 N N . ALA A 1 102 ? -9.297 10.623 0.124 1.00 92.81 102 ALA A N 1
ATOM 691 C CA . ALA A 1 102 ? -10.747 10.420 0.118 1.00 92.81 102 ALA A CA 1
ATOM 692 C C . ALA A 1 102 ? -11.166 9.236 1.006 1.00 92.81 102 ALA A C 1
ATOM 694 O O . ALA A 1 102 ? -12.231 9.263 1.620 1.00 92.81 102 ALA A O 1
ATOM 695 N N . VAL A 1 103 ? -10.328 8.198 1.087 1.00 93.94 103 VAL A N 1
ATOM 696 C CA . VAL A 1 103 ? -10.599 7.015 1.917 1.00 93.94 103 VAL A CA 1
ATOM 697 C C . VAL A 1 103 ? -10.288 7.278 3.386 1.00 93.94 103 VAL A C 1
ATOM 699 O O . VAL A 1 103 ? -11.089 6.928 4.245 1.00 93.94 103 VAL A O 1
ATOM 702 N N . ALA A 1 104 ? -9.140 7.892 3.665 1.00 94.56 104 ALA A N 1
ATOM 703 C CA . ALA A 1 104 ? -8.617 8.138 5.002 1.00 94.56 104 ALA A CA 1
ATOM 704 C C . ALA A 1 104 ? -8.148 9.604 5.120 1.00 94.56 104 ALA A C 1
ATOM 706 O O . ALA A 1 104 ? -6.944 9.886 5.075 1.00 94.56 104 ALA A O 1
ATOM 707 N N . PRO A 1 105 ? -9.086 10.565 5.218 1.00 93.06 105 PRO A N 1
ATOM 708 C CA . PRO A 1 105 ? -8.751 11.983 5.268 1.00 93.06 105 PRO A CA 1
ATOM 709 C C . PRO A 1 105 ? -7.834 12.306 6.450 1.00 93.06 105 PRO A C 1
ATOM 711 O O . PRO A 1 105 ? -8.156 12.010 7.595 1.00 93.06 105 PRO A O 1
ATOM 714 N N . GLY A 1 106 ? -6.691 12.937 6.178 1.00 92.50 106 GLY A N 1
ATOM 715 C CA . GLY A 1 106 ? -5.743 13.348 7.219 1.00 92.50 106 GLY A CA 1
ATOM 716 C C . GLY A 1 106 ? -4.876 12.222 7.796 1.00 92.50 106 GLY A C 1
ATOM 717 O O . GLY A 1 106 ? -3.998 12.505 8.608 1.00 92.50 106 GLY A O 1
ATOM 718 N N . ALA A 1 107 ? -5.061 10.975 7.361 1.00 96.00 107 ALA A N 1
ATOM 719 C CA . ALA A 1 107 ? -4.281 9.853 7.863 1.00 96.00 107 ALA A CA 1
ATOM 720 C C . ALA A 1 107 ? -2.855 9.847 7.277 1.00 96.00 107 ALA A C 1
ATOM 722 O O . ALA A 1 107 ? -2.703 9.977 6.053 1.00 96.00 107 ALA A O 1
ATOM 723 N N . PRO A 1 108 ? -1.804 9.646 8.094 1.00 97.81 108 PRO A N 1
ATOM 724 C CA . PRO A 1 108 ? -0.489 9.293 7.585 1.00 97.81 108 PRO A CA 1
ATOM 725 C C . PRO A 1 108 ? -0.512 7.924 6.893 1.00 97.81 108 PRO A C 1
ATOM 727 O O . PRO A 1 108 ? -1.305 7.037 7.228 1.00 97.81 108 PRO A O 1
ATOM 730 N N . VAL A 1 109 ? 0.396 7.748 5.936 1.00 98.38 109 VAL A N 1
ATOM 731 C CA . VAL A 1 109 ? 0.551 6.513 5.162 1.00 98.38 109 VAL A CA 1
ATOM 732 C C . VAL A 1 109 ? 1.934 5.942 5.428 1.00 98.38 109 VAL A C 1
ATOM 734 O O . VAL A 1 109 ? 2.933 6.558 5.074 1.00 98.38 109 VAL A O 1
ATOM 737 N N . LEU A 1 110 ? 2.003 4.751 6.009 1.00 98.25 110 LEU A N 1
ATOM 738 C CA . LEU A 1 110 ? 3.213 3.939 5.973 1.00 98.25 110 LEU A CA 1
ATOM 739 C C . LEU A 1 110 ? 3.170 3.097 4.702 1.00 98.25 110 LEU A C 1
ATOM 741 O O . LEU A 1 110 ? 2.241 2.313 4.510 1.00 98.25 110 LEU A O 1
ATOM 745 N N . LEU A 1 111 ? 4.176 3.222 3.846 1.00 97.44 111 LEU A N 1
ATOM 746 C CA . LEU A 1 111 ? 4.329 2.343 2.694 1.00 97.44 111 LEU A CA 1
ATOM 747 C C . LEU A 1 111 ? 5.705 1.701 2.684 1.00 97.44 111 LEU A C 1
ATOM 749 O O . LEU A 1 111 ? 6.697 2.291 3.104 1.00 97.44 111 LEU A O 1
ATOM 753 N N . SER A 1 112 ? 5.750 0.480 2.180 1.00 95.94 112 SER A N 1
ATOM 754 C CA . SER A 1 112 ? 6.983 -0.246 1.901 1.00 95.94 112 SER A CA 1
ATOM 755 C C . SER A 1 112 ? 7.027 -0.602 0.425 1.00 95.94 112 SER A C 1
ATOM 757 O O . SER A 1 112 ? 5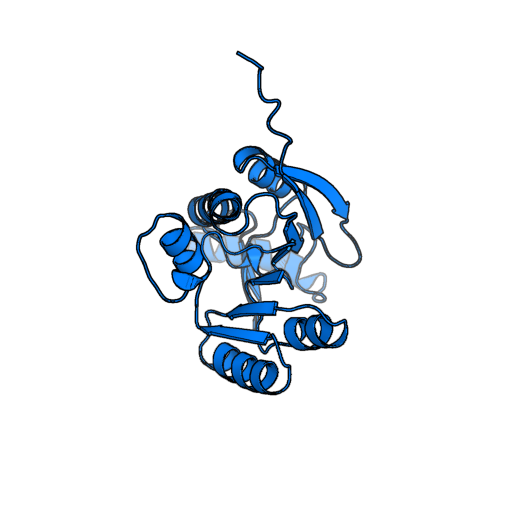.986 -0.723 -0.233 1.00 95.94 112 SER A O 1
ATOM 759 N N . TYR A 1 113 ? 8.231 -0.741 -0.116 1.00 95.88 113 TYR A N 1
ATOM 760 C CA . TYR A 1 113 ? 8.433 -0.962 -1.542 1.00 95.88 113 TYR A CA 1
ATOM 761 C C . TYR A 1 113 ? 9.782 -1.647 -1.803 1.00 95.88 113 TYR A C 1
ATOM 763 O O . TYR A 1 113 ? 10.629 -1.717 -0.918 1.00 95.88 113 TYR A O 1
ATOM 771 N N . LEU A 1 114 ? 9.979 -2.170 -3.016 1.00 93.81 114 LEU A N 1
ATOM 772 C CA . LEU A 1 114 ? 11.268 -2.714 -3.444 1.00 93.81 114 LEU A CA 1
ATOM 773 C C . LEU A 1 114 ? 12.161 -1.588 -3.969 1.00 93.81 114 LEU A C 1
ATOM 775 O O . LEU A 1 114 ? 11.810 -0.908 -4.937 1.00 93.81 114 LEU A O 1
ATOM 779 N N . GLY A 1 115 ? 13.313 -1.392 -3.338 1.00 91.31 115 GLY A N 1
ATOM 780 C CA . GLY A 1 115 ? 14.331 -0.438 -3.756 1.00 91.31 115 GLY A CA 1
ATOM 781 C C . GLY A 1 115 ? 15.093 -0.875 -5.012 1.00 91.31 115 GLY A C 1
ATOM 782 O O . GLY A 1 115 ? 14.915 -1.991 -5.505 1.00 91.31 115 GLY A O 1
ATOM 783 N N . PRO A 1 116 ? 15.990 -0.023 -5.539 1.00 85.06 116 PRO A N 1
ATOM 784 C CA . PRO A 1 116 ? 16.783 -0.342 -6.727 1.00 85.06 116 PRO A CA 1
ATOM 785 C C . PRO A 1 116 ? 17.704 -1.550 -6.515 1.00 85.06 116 PRO A C 1
ATOM 787 O O . PRO A 1 116 ? 17.933 -2.303 -7.456 1.00 85.06 116 PRO A O 1
ATOM 790 N N . ASP A 1 117 ? 18.173 -1.733 -5.278 1.00 78.12 117 ASP A N 1
ATOM 791 C CA . ASP A 1 117 ? 19.082 -2.806 -4.860 1.00 78.12 117 ASP A CA 1
ATOM 792 C C . ASP A 1 117 ? 18.343 -4.039 -4.304 1.00 78.12 117 ASP A C 1
ATOM 794 O O . ASP A 1 117 ? 18.967 -5.039 -3.939 1.00 78.12 117 ASP A O 1
ATOM 798 N N . ASP A 1 118 ? 17.006 -3.996 -4.246 1.00 71.88 118 ASP A N 1
ATOM 799 C CA . ASP A 1 118 ? 16.200 -5.139 -3.834 1.00 71.88 118 ASP A CA 1
ATOM 800 C C . ASP A 1 118 ? 16.061 -6.119 -4.999 1.00 71.88 118 ASP A C 1
ATOM 802 O O . ASP A 1 118 ? 15.125 -6.105 -5.808 1.00 71.88 118 ASP A O 1
ATOM 806 N N . ASP A 1 119 ? 17.033 -7.016 -5.078 1.00 61.88 119 ASP A N 1
ATOM 807 C CA . ASP A 1 119 ? 17.047 -8.119 -6.036 1.00 61.88 119 ASP A CA 1
ATOM 808 C C . ASP A 1 119 ? 16.188 -9.314 -5.597 1.00 61.88 119 ASP A C 1
ATOM 810 O O . ASP A 1 119 ? 16.157 -10.335 -6.280 1.00 61.88 119 ASP A O 1
ATOM 814 N N . GLY A 1 120 ? 15.477 -9.190 -4.469 1.00 52.72 120 GLY A N 1
ATOM 815 C CA . GLY A 1 120 ? 14.933 -10.335 -3.751 1.00 52.72 120 GLY A CA 1
ATOM 816 C C . GLY A 1 120 ? 16.104 -11.114 -3.158 1.00 52.72 120 GLY A C 1
ATOM 817 O O . GLY A 1 120 ? 16.742 -11.902 -3.843 1.00 52.72 120 GLY A O 1
ATOM 818 N N . ARG A 1 121 ? 16.446 -10.810 -1.901 1.00 46.91 121 ARG A N 1
ATOM 819 C CA . ARG A 1 121 ? 17.543 -11.401 -1.108 1.00 46.91 121 ARG A CA 1
ATOM 820 C C . ARG A 1 121 ? 18.023 -12.769 -1.647 1.00 46.91 121 ARG A C 1
ATOM 822 O O . ARG A 1 121 ? 17.341 -13.771 -1.467 1.00 46.91 121 ARG A O 1
ATOM 829 N N . ALA A 1 122 ? 19.226 -12.761 -2.235 1.00 43.69 122 ALA A N 1
ATOM 830 C CA . ALA A 1 122 ? 19.985 -13.861 -2.853 1.00 43.69 122 ALA A CA 1
ATOM 831 C C . ALA A 1 122 ? 19.717 -14.140 -4.348 1.00 43.69 122 ALA A C 1
ATOM 833 O O . ALA A 1 122 ? 18.732 -14.777 -4.700 1.00 43.69 122 ALA A O 1
ATOM 834 N N . ASN A 1 123 ? 20.682 -13.767 -5.214 1.00 42.06 123 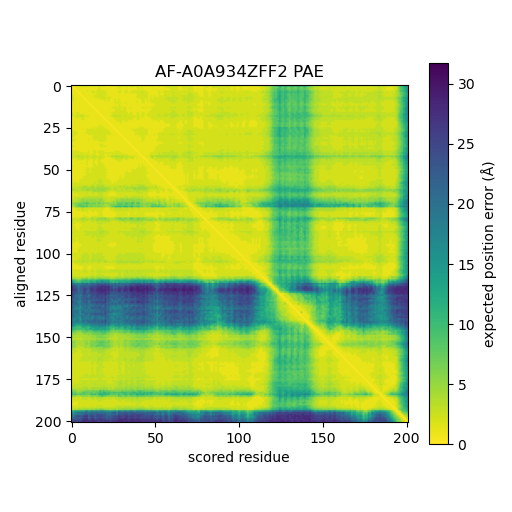ASN A N 1
ATOM 835 C CA . ASN A 1 123 ? 21.393 -14.710 -6.108 1.00 42.06 123 ASN A CA 1
ATOM 836 C C . ASN A 1 123 ? 22.490 -14.056 -6.992 1.00 42.06 123 ASN A C 1
ATOM 838 O O . ASN A 1 123 ? 22.417 -14.063 -8.216 1.00 42.06 123 ASN A O 1
ATOM 842 N N . GLY A 1 124 ? 23.579 -13.593 -6.365 1.00 52.53 124 GLY A N 1
ATOM 843 C CA . GLY A 1 124 ? 24.954 -13.665 -6.897 1.00 52.53 124 GLY A CA 1
ATOM 844 C C . GLY A 1 124 ? 25.307 -13.057 -8.273 1.00 52.53 124 GLY A C 1
ATOM 845 O O . GLY A 1 124 ? 24.519 -12.449 -8.989 1.00 52.53 124 GLY A O 1
ATOM 846 N N . ARG A 1 125 ? 26.573 -13.260 -8.674 1.00 54.22 125 ARG A N 1
ATOM 847 C CA . ARG A 1 125 ? 27.142 -12.863 -9.985 1.00 54.22 125 ARG A CA 1
ATOM 848 C C . ARG A 1 125 ? 26.336 -13.390 -11.189 1.00 54.22 125 ARG A C 1
ATOM 850 O O . ARG A 1 125 ? 26.451 -12.843 -12.281 1.00 54.22 125 ARG A O 1
ATOM 857 N N . VAL A 1 126 ? 25.525 -14.429 -10.986 1.00 56.56 126 VAL A N 1
ATOM 858 C CA . VAL A 1 126 ? 24.732 -15.115 -12.015 1.00 56.56 126 VAL A CA 1
ATOM 859 C C . VAL A 1 126 ? 23.572 -14.254 -12.522 1.00 56.56 126 VAL A C 1
ATOM 861 O O . VAL A 1 126 ? 23.338 -14.224 -13.728 1.00 56.56 126 VAL A O 1
ATOM 864 N N . GLU A 1 127 ? 22.886 -13.493 -11.666 1.00 57.22 127 GLU A N 1
ATOM 865 C CA . GLU A 1 127 ? 21.774 -12.646 -12.126 1.00 57.22 127 GLU A CA 1
ATOM 866 C C . GLU A 1 127 ? 22.279 -11.405 -12.890 1.00 57.22 127 GLU A C 1
ATOM 868 O O . GLU A 1 127 ? 21.695 -11.005 -13.902 1.00 57.22 127 GLU A O 1
ATOM 873 N N . ARG A 1 128 ? 23.460 -10.884 -12.512 1.00 59.56 128 ARG A N 1
ATOM 874 C CA . ARG A 1 128 ? 24.178 -9.843 -13.281 1.00 59.56 128 ARG A CA 1
ATOM 875 C C . ARG A 1 128 ? 24.547 -10.310 -14.693 1.00 59.56 128 ARG A C 1
ATOM 877 O O . ARG A 1 128 ? 24.542 -9.503 -15.616 1.00 59.56 128 ARG A O 1
ATOM 884 N N . LEU A 1 129 ? 24.818 -11.605 -14.868 1.00 62.75 129 LEU A N 1
ATOM 885 C CA . LEU A 1 129 ? 25.048 -12.236 -16.173 1.00 62.75 129 LEU A CA 1
ATOM 886 C C . LEU A 1 129 ? 23.738 -12.527 -16.930 1.00 62.75 129 LEU A C 1
ATOM 888 O O . LEU A 1 129 ? 23.719 -12.483 -18.159 1.00 62.75 129 LEU A O 1
ATOM 892 N N . ARG A 1 130 ? 22.624 -12.778 -16.230 1.00 66.44 130 ARG A N 1
ATOM 893 C CA . ARG A 1 130 ? 21.317 -13.087 -16.841 1.00 66.44 130 ARG A CA 1
ATOM 894 C C . ARG A 1 130 ? 20.601 -11.877 -17.418 1.00 66.44 130 ARG A C 1
ATOM 896 O O . ARG A 1 130 ? 19.944 -12.024 -18.445 1.00 66.44 130 ARG A O 1
ATOM 903 N N . SER A 1 131 ? 20.725 -10.700 -16.810 1.00 65.50 131 SER A N 1
ATOM 904 C CA . SER A 1 131 ? 20.114 -9.468 -17.333 1.00 65.50 131 SER A CA 1
ATOM 905 C C . SER A 1 131 ? 20.520 -9.131 -18.780 1.00 65.50 131 SER A C 1
ATOM 907 O O . SER A 1 131 ? 19.623 -8.962 -19.612 1.00 65.50 131 SER A O 1
ATOM 909 N N . PRO A 1 132 ? 21.819 -9.086 -19.149 1.00 67.62 132 PRO A N 1
ATOM 910 C CA . PRO A 1 132 ? 22.214 -8.836 -20.536 1.00 67.62 132 PRO A CA 1
ATOM 911 C C . PRO A 1 132 ? 21.807 -9.982 -21.476 1.00 67.62 132 PRO A C 1
ATOM 913 O O . PRO A 1 132 ? 21.357 -9.718 -22.588 1.00 67.62 132 PRO A O 1
ATOM 916 N N . LEU A 1 133 ? 21.866 -11.239 -21.017 1.00 71.94 133 LEU A N 1
ATOM 917 C CA . LEU A 1 133 ? 21.428 -12.417 -21.780 1.00 71.94 133 LEU A CA 1
ATOM 918 C C . LEU A 1 133 ? 19.925 -12.394 -22.091 1.00 71.94 133 LEU A C 1
ATOM 920 O O . LEU A 1 133 ? 19.532 -12.604 -23.236 1.00 71.94 133 LEU A O 1
ATOM 924 N N . ARG A 1 134 ? 19.077 -12.090 -21.102 1.00 70.50 134 ARG A N 1
ATOM 925 C CA . ARG A 1 134 ? 17.624 -11.941 -21.285 1.00 70.50 134 ARG A CA 1
ATOM 926 C C . ARG A 1 134 ? 17.292 -10.793 -22.224 1.00 70.50 134 ARG A C 1
ATOM 928 O O . ARG A 1 134 ? 16.397 -10.938 -23.049 1.00 70.50 134 ARG A O 1
ATOM 935 N N . ARG A 1 135 ? 18.013 -9.675 -22.116 1.00 69.62 135 ARG A N 1
ATOM 936 C CA . ARG A 1 135 ? 17.821 -8.521 -23.000 1.00 69.62 135 ARG A CA 1
ATOM 937 C C . ARG A 1 135 ? 18.218 -8.867 -24.442 1.00 69.62 135 ARG A C 1
ATOM 939 O O . ARG A 1 135 ? 17.455 -8.570 -25.353 1.00 69.62 135 ARG A O 1
ATOM 946 N N . GLY A 1 136 ? 19.329 -9.580 -24.637 1.00 74.25 136 GLY A N 1
ATOM 947 C CA . GLY A 1 136 ? 19.746 -10.094 -25.947 1.00 74.25 136 GLY A CA 1
ATOM 948 C C . GLY A 1 136 ? 18.750 -11.092 -26.550 1.00 74.25 136 GLY A C 1
ATOM 949 O O . GLY A 1 136 ? 18.377 -10.958 -27.711 1.00 74.25 136 GLY A O 1
ATOM 950 N N . LEU A 1 137 ? 18.250 -12.042 -25.753 1.00 75.88 137 LEU A N 1
ATOM 951 C CA . LEU A 1 137 ? 17.221 -13.004 -26.171 1.00 75.88 137 LEU A CA 1
ATOM 952 C C . LEU A 1 137 ? 15.882 -12.336 -26.496 1.00 75.88 137 LEU A C 1
ATOM 954 O O . LEU A 1 137 ? 15.245 -12.708 -27.474 1.00 75.88 137 LEU A O 1
ATOM 958 N N . ALA A 1 138 ? 15.448 -11.350 -25.708 1.00 73.94 138 ALA A N 1
ATOM 959 C CA . ALA A 1 138 ? 14.220 -10.609 -25.985 1.00 73.94 138 ALA A CA 1
ATOM 960 C C . ALA A 1 138 ? 14.311 -9.875 -27.330 1.00 73.94 138 ALA A C 1
ATOM 962 O O . ALA A 1 138 ? 13.399 -9.995 -28.143 1.00 73.94 138 ALA A O 1
ATOM 963 N N . LEU A 1 139 ? 15.443 -9.213 -27.596 1.00 74.69 139 LEU A N 1
ATOM 964 C CA . LEU A 1 139 ? 15.707 -8.558 -28.879 1.00 74.69 139 LEU A CA 1
ATOM 965 C C . LEU A 1 139 ? 15.738 -9.563 -30.040 1.00 74.69 139 LEU A C 1
ATOM 967 O O . LEU A 1 139 ? 15.085 -9.334 -31.053 1.00 74.69 139 LEU A O 1
ATOM 971 N N . ALA A 1 140 ? 16.421 -10.701 -29.876 1.00 78.88 140 ALA A N 1
ATOM 972 C CA . ALA A 1 140 ? 16.482 -11.755 -30.892 1.00 78.88 140 ALA A CA 1
ATOM 973 C C . ALA A 1 140 ? 15.109 -12.392 -31.190 1.00 78.88 140 ALA A C 1
ATOM 975 O O . ALA A 1 140 ? 14.869 -12.853 -32.301 1.00 78.88 140 ALA A O 1
ATOM 976 N N . LEU A 1 141 ? 14.204 -12.401 -30.208 1.00 82.50 141 LEU A N 1
ATOM 977 C CA . LEU A 1 141 ? 12.843 -12.933 -30.325 1.00 82.50 141 LEU A CA 1
ATOM 978 C C . LEU A 1 141 ? 11.795 -11.860 -30.676 1.00 82.50 141 LEU A C 1
ATOM 980 O O . LEU A 1 141 ? 10.600 -12.150 -30.622 1.00 82.50 141 LEU A O 1
ATOM 984 N N . GLY A 1 142 ? 12.207 -10.622 -30.979 1.00 79.25 142 GLY A N 1
ATOM 985 C CA . GLY A 1 142 ? 11.292 -9.518 -31.299 1.00 79.25 142 GLY A CA 1
ATOM 986 C C . GLY A 1 142 ? 10.366 -9.112 -30.145 1.00 79.25 142 GLY A C 1
ATOM 987 O O . GLY A 1 142 ? 9.304 -8.534 -30.371 1.00 79.25 142 GLY A O 1
ATOM 988 N N . ARG A 1 143 ? 10.730 -9.436 -28.899 1.00 77.44 143 ARG A N 1
ATOM 989 C CA . ARG A 1 143 ? 9.955 -9.088 -27.704 1.00 77.44 143 ARG A CA 1
ATOM 990 C C . ARG A 1 143 ? 10.412 -7.744 -27.154 1.00 77.44 143 ARG A C 1
ATOM 992 O O . ARG A 1 143 ? 11.608 -7.497 -27.006 1.00 77.44 143 ARG A O 1
ATOM 999 N N . ALA A 1 144 ? 9.448 -6.903 -26.786 1.00 74.12 144 ALA A N 1
ATOM 1000 C CA . ALA A 1 144 ? 9.730 -5.667 -26.072 1.00 74.12 144 ALA A CA 1
ATOM 1001 C C . ALA A 1 144 ? 10.470 -5.973 -24.761 1.00 74.12 144 ALA A C 1
ATOM 1003 O O . ALA A 1 144 ? 10.094 -6.880 -24.011 1.00 74.12 144 ALA A O 1
ATOM 1004 N N . ALA A 1 145 ? 11.536 -5.220 -24.490 1.00 71.50 145 ALA A N 1
ATOM 1005 C CA . ALA A 1 145 ? 12.198 -5.283 -23.198 1.00 71.50 145 ALA A CA 1
ATOM 1006 C C . ALA A 1 145 ? 11.226 -4.798 -22.104 1.00 71.50 145 ALA A C 1
ATOM 1008 O O . ALA A 1 145 ? 10.464 -3.859 -22.349 1.00 71.50 145 ALA A O 1
ATOM 1009 N N . PRO A 1 146 ? 11.244 -5.403 -20.903 1.00 74.38 146 PRO A N 1
ATOM 1010 C CA . PRO A 1 146 ? 10.461 -4.892 -19.787 1.00 74.38 146 PRO A CA 1
ATOM 1011 C C . PRO A 1 146 ? 10.868 -3.450 -19.464 1.00 74.38 146 PRO A C 1
ATOM 1013 O O . PRO A 1 146 ? 12.038 -3.076 -19.611 1.00 74.38 146 PRO A O 1
ATOM 1016 N N . ALA A 1 147 ? 9.892 -2.650 -19.029 1.00 81.44 147 ALA A N 1
ATOM 1017 C CA . ALA A 1 147 ? 10.126 -1.272 -18.618 1.00 81.44 147 ALA A CA 1
ATOM 1018 C C . ALA A 1 147 ? 11.176 -1.200 -17.486 1.00 81.44 147 ALA A C 1
ATOM 1020 O O . ALA A 1 147 ? 11.297 -2.145 -16.697 1.00 81.44 147 ALA A O 1
ATOM 1021 N N . PRO A 1 148 ? 11.950 -0.104 -17.386 1.00 82.44 148 PRO A N 1
ATOM 1022 C CA . PRO A 1 148 ? 12.924 0.074 -16.313 1.00 82.44 148 PRO A CA 1
ATOM 1023 C C . PRO A 1 148 ? 12.315 -0.151 -14.921 1.00 82.44 148 PRO A C 1
ATOM 1025 O O . PRO A 1 148 ? 11.234 0.342 -14.611 1.00 82.44 148 PRO A O 1
ATOM 1028 N N . GLY A 1 149 ? 13.017 -0.917 -14.084 1.00 85.50 149 GLY A N 1
ATOM 1029 C CA . GLY A 1 149 ? 12.573 -1.256 -12.729 1.00 85.50 149 GLY A CA 1
ATOM 1030 C C . GLY A 1 149 ? 11.560 -2.404 -12.641 1.00 85.50 149 GLY A C 1
ATOM 1031 O O . GLY A 1 149 ? 11.366 -2.918 -11.542 1.00 85.50 149 GLY A O 1
ATOM 1032 N N . VAL A 1 150 ? 10.987 -2.874 -13.757 1.00 88.75 150 VAL A N 1
ATOM 1033 C CA . VAL A 1 150 ? 10.117 -4.059 -13.759 1.00 88.75 150 VAL A CA 1
ATOM 1034 C C . VAL A 1 150 ? 10.950 -5.336 -13.648 1.00 88.75 150 VAL A C 1
ATOM 1036 O O . VAL A 1 150 ? 11.878 -5.567 -14.428 1.00 88.75 150 VAL A O 1
ATOM 1039 N N . GLY A 1 151 ? 10.593 -6.191 -12.696 1.00 86.94 151 GLY A N 1
ATOM 1040 C CA . GLY A 1 151 ? 11.212 -7.491 -12.473 1.00 86.94 151 GLY A CA 1
ATOM 1041 C C . GLY A 1 151 ? 10.190 -8.606 -12.269 1.00 86.94 151 GLY A C 1
ATOM 1042 O O . GLY A 1 151 ? 8.983 -8.381 -12.213 1.00 86.94 151 GLY A O 1
ATOM 1043 N N . PHE A 1 152 ? 10.695 -9.834 -12.184 1.00 85.25 152 PHE A N 1
ATOM 1044 C CA . PHE A 1 152 ? 9.910 -11.018 -11.852 1.00 85.25 152 PHE A CA 1
ATOM 1045 C C . PHE A 1 152 ? 10.699 -11.884 -10.880 1.00 85.25 152 PHE A C 1
ATOM 1047 O O . PHE A 1 152 ? 11.870 -12.179 -11.132 1.00 85.25 152 PHE A O 1
ATOM 1054 N N . GLN A 1 153 ? 10.044 -12.327 -9.812 1.00 81.62 153 GLN A N 1
ATOM 1055 C CA . GLN A 1 153 ? 10.610 -13.251 -8.840 1.00 81.62 153 GLN A CA 1
ATOM 1056 C C . GLN A 1 153 ? 9.660 -14.442 -8.677 1.00 81.62 153 GLN A C 1
ATOM 1058 O O . GLN A 1 153 ? 8.479 -14.247 -8.377 1.00 81.62 153 GLN A O 1
ATOM 1063 N N . PRO A 1 154 ? 10.145 -15.685 -8.848 1.00 79.06 154 PRO A N 1
ATOM 1064 C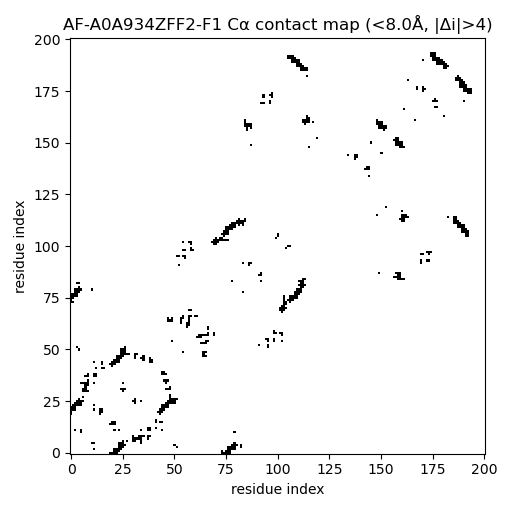 CA . PRO A 1 154 ? 9.350 -16.870 -8.550 1.00 79.06 154 PRO A CA 1
ATOM 1065 C C . PRO A 1 154 ? 8.765 -16.802 -7.133 1.00 79.06 154 PRO A C 1
ATOM 1067 O O . PRO A 1 154 ? 9.476 -16.502 -6.178 1.00 79.06 154 PRO A O 1
ATOM 1070 N N . GLY A 1 155 ? 7.462 -17.045 -7.007 1.00 79.38 155 GLY A N 1
ATOM 1071 C CA . GLY A 1 155 ? 6.737 -16.969 -5.734 1.00 79.38 155 GLY A CA 1
ATOM 1072 C C . GLY A 1 155 ? 6.277 -15.566 -5.315 1.00 79.38 155 GLY A C 1
ATOM 1073 O O . GLY A 1 155 ? 5.340 -15.476 -4.534 1.00 79.38 155 GLY A O 1
ATOM 1074 N N . ALA A 1 156 ? 6.861 -14.492 -5.860 1.00 81.62 156 ALA A N 1
ATOM 1075 C CA . ALA A 1 156 ? 6.433 -13.108 -5.604 1.00 81.62 156 ALA A CA 1
ATOM 1076 C C . ALA A 1 156 ? 5.775 -12.439 -6.827 1.00 81.62 156 ALA A C 1
ATOM 1078 O O . ALA A 1 156 ? 5.090 -11.434 -6.692 1.00 81.62 156 ALA A O 1
ATOM 1079 N N . GLY A 1 157 ? 5.942 -12.996 -8.029 1.00 88.81 157 GLY A N 1
ATOM 1080 C CA . GLY A 1 157 ? 5.318 -12.478 -9.245 1.00 88.81 157 GLY A CA 1
ATOM 1081 C C . GLY A 1 157 ? 6.076 -11.305 -9.866 1.00 88.81 157 GLY A C 1
ATOM 1082 O O . GLY A 1 157 ? 7.298 -11.196 -9.735 1.00 88.81 157 GLY A O 1
ATOM 1083 N N . ILE A 1 158 ? 5.349 -10.474 -10.619 1.00 91.19 158 ILE A N 1
ATOM 1084 C CA . ILE A 1 158 ? 5.886 -9.281 -11.285 1.00 91.19 158 ILE A CA 1
ATOM 1085 C C . ILE A 1 158 ? 5.878 -8.117 -10.292 1.00 91.19 158 ILE A C 1
ATOM 1087 O O . ILE A 1 158 ? 4.921 -7.948 -9.532 1.00 91.19 158 ILE A O 1
ATOM 1091 N N . TYR A 1 159 ? 6.937 -7.315 -10.311 1.00 93.31 159 TYR A N 1
ATOM 1092 C CA . TYR A 1 159 ? 7.074 -6.149 -9.449 1.00 93.31 159 TYR A CA 1
ATOM 1093 C C . TYR A 1 159 ? 7.747 -4.977 -10.168 1.00 93.31 159 TYR A C 1
ATOM 1095 O O . TYR A 1 159 ? 8.413 -5.155 -11.185 1.00 93.31 159 TYR A O 1
ATOM 1103 N N . GLN A 1 160 ? 7.593 -3.788 -9.599 1.00 94.62 160 GLN A N 1
ATOM 1104 C CA . GLN A 1 160 ? 8.254 -2.539 -9.942 1.00 94.62 160 GLN A CA 1
ATOM 1105 C C . GLN A 1 160 ? 9.168 -2.132 -8.787 1.00 94.62 160 GLN A C 1
ATOM 1107 O O . GLN A 1 160 ? 8.735 -2.085 -7.637 1.00 94.62 160 GLN A O 1
ATOM 1112 N N . ARG A 1 161 ? 10.418 -1.797 -9.099 1.00 93.88 161 ARG A N 1
ATOM 1113 C CA . ARG A 1 161 ? 11.336 -1.151 -8.158 1.00 93.88 161 ARG A CA 1
ATOM 1114 C C . ARG A 1 161 ? 11.167 0.359 -8.173 1.00 93.88 161 ARG A C 1
ATOM 1116 O O . ARG A 1 161 ? 10.857 0.930 -9.220 1.00 93.88 161 ARG A O 1
ATOM 1123 N N . PHE A 1 162 ? 11.450 0.988 -7.040 1.00 94.50 162 PHE A N 1
ATOM 1124 C CA . PHE A 1 162 ? 11.423 2.436 -6.898 1.00 94.50 162 PHE A CA 1
ATOM 1125 C C . PHE A 1 162 ? 12.719 2.958 -6.307 1.00 94.50 162 PHE A C 1
ATOM 1127 O O . PHE A 1 162 ? 13.275 2.407 -5.359 1.00 94.50 162 PHE A O 1
ATOM 1134 N N . SER A 1 163 ? 13.160 4.085 -6.832 1.00 93.69 163 SER A N 1
ATOM 1135 C CA . SER A 1 163 ? 14.048 5.000 -6.135 1.00 93.69 163 SER A CA 1
ATOM 1136 C C . SER A 1 163 ? 13.287 5.779 -5.057 1.00 93.69 163 SER A C 1
ATOM 1138 O O . SER A 1 163 ? 12.062 5.902 -5.093 1.00 93.69 163 SER A O 1
ATOM 1140 N N . ALA A 1 164 ? 14.028 6.355 -4.107 1.00 94.06 164 ALA A N 1
ATOM 1141 C CA . ALA A 1 164 ? 13.435 7.230 -3.100 1.00 94.06 164 ALA A CA 1
ATOM 1142 C C . ALA A 1 164 ? 12.711 8.432 -3.738 1.00 94.06 164 ALA A C 1
ATOM 1144 O O . ALA A 1 164 ? 11.549 8.683 -3.433 1.00 94.06 164 ALA A O 1
ATOM 1145 N N . GLY A 1 165 ? 13.348 9.078 -4.722 1.00 95.75 165 GLY A N 1
ATOM 1146 C CA . GLY A 1 165 ? 12.774 10.225 -5.429 1.00 95.75 165 GLY A CA 1
ATOM 1147 C C . GLY A 1 165 ? 11.481 9.907 -6.189 1.00 95.75 165 GLY A C 1
ATOM 1148 O O . GLY A 1 165 ? 10.607 10.762 -6.282 1.00 95.75 165 GLY A O 1
ATOM 1149 N N . GLU A 1 166 ? 11.302 8.681 -6.696 1.00 96.25 166 GLU A N 1
ATOM 1150 C CA . GLU A 1 166 ? 10.030 8.267 -7.313 1.00 96.25 166 GLU A CA 1
ATOM 1151 C C . GLU A 1 166 ? 8.897 8.162 -6.286 1.00 96.25 166 GLU A C 1
ATOM 1153 O O . GLU A 1 166 ? 7.776 8.583 -6.573 1.00 96.25 166 GLU A O 1
ATOM 1158 N N . ILE A 1 167 ? 9.178 7.635 -5.090 1.00 97.38 167 ILE A N 1
ATOM 1159 C CA . ILE A 1 167 ? 8.202 7.570 -3.992 1.00 97.38 167 ILE A CA 1
ATOM 1160 C C . ILE A 1 167 ? 7.846 8.974 -3.505 1.00 97.38 167 ILE A C 1
ATOM 1162 O O . ILE A 1 167 ? 6.664 9.289 -3.369 1.00 97.38 167 ILE A O 1
ATOM 1166 N N . GLU A 1 168 ? 8.843 9.834 -3.302 1.00 97.44 168 GLU A N 1
ATOM 1167 C CA . GLU A 1 168 ? 8.641 11.228 -2.895 1.00 97.44 168 GLU A CA 1
ATOM 1168 C C . GLU A 1 168 ? 7.829 12.010 -3.937 1.00 97.44 168 GLU A C 1
ATOM 1170 O O . GLU A 1 168 ? 6.904 12.743 -3.580 1.00 97.44 168 GLU A O 1
ATOM 1175 N N . ALA A 1 169 ? 8.110 11.820 -5.231 1.00 97.56 169 ALA A N 1
ATOM 1176 C CA . ALA A 1 169 ? 7.362 12.456 -6.313 1.00 97.56 169 ALA A CA 1
ATOM 1177 C C . ALA A 1 169 ? 5.904 11.970 -6.376 1.00 97.56 169 ALA A C 1
ATOM 1179 O O . ALA A 1 169 ? 4.989 12.785 -6.524 1.00 97.56 169 ALA A O 1
ATOM 1180 N N . LEU A 1 170 ? 5.671 10.659 -6.226 1.00 97.62 170 LEU A N 1
ATOM 1181 C CA . LEU A 1 170 ? 4.325 10.082 -6.153 1.00 97.62 170 LEU A CA 1
ATOM 1182 C C . LEU A 1 170 ? 3.548 10.624 -4.943 1.00 97.62 170 LEU A C 1
ATOM 1184 O O . LEU A 1 170 ? 2.383 11.001 -5.082 1.00 97.62 170 LEU A O 1
ATOM 1188 N N . ALA A 1 171 ? 4.195 10.710 -3.779 1.00 97.56 171 ALA A N 1
ATOM 1189 C CA . ALA A 1 171 ? 3.607 11.268 -2.565 1.00 97.56 171 ALA A CA 1
ATOM 1190 C C . ALA A 1 171 ? 3.242 12.749 -2.743 1.00 97.56 171 ALA A C 1
ATOM 1192 O O . ALA A 1 171 ? 2.100 13.139 -2.489 1.00 97.56 171 ALA A O 1
ATOM 1193 N N . ALA A 1 172 ? 4.173 13.558 -3.254 1.00 97.38 172 ALA A N 1
ATOM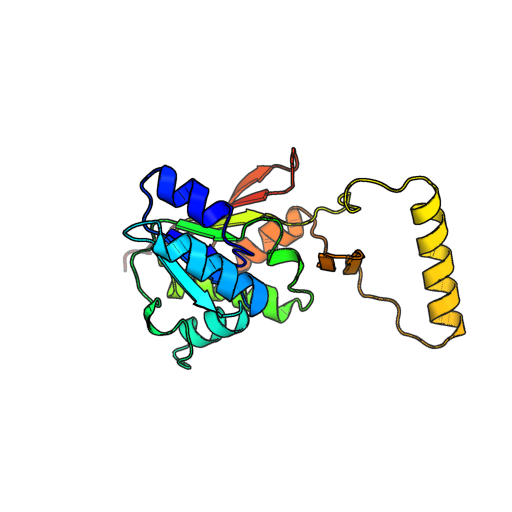 1194 C CA . ALA A 1 172 ? 3.960 14.981 -3.502 1.00 97.38 172 ALA A CA 1
ATOM 1195 C C . ALA A 1 172 ? 2.784 15.236 -4.455 1.00 97.38 172 ALA A C 1
ATOM 1197 O O . ALA A 1 172 ? 1.951 16.104 -4.182 1.00 97.38 172 ALA A O 1
ATOM 1198 N N . ALA A 1 173 ? 2.681 14.456 -5.536 1.00 97.00 173 ALA A N 1
ATOM 1199 C CA . ALA A 1 173 ? 1.579 14.546 -6.495 1.00 97.00 173 ALA A CA 1
ATOM 1200 C C . ALA A 1 173 ? 0.212 14.206 -5.872 1.00 97.00 173 ALA A C 1
ATOM 1202 O O . ALA A 1 173 ? -0.809 14.738 -6.303 1.00 97.00 173 ALA A O 1
ATOM 1203 N N . ALA A 1 174 ? 0.191 13.362 -4.839 1.00 96.75 174 ALA A N 1
ATOM 1204 C CA . ALA A 1 174 ? -1.011 12.991 -4.095 1.00 96.75 174 ALA A CA 1
ATOM 1205 C C . ALA A 1 174 ? -1.322 13.916 -2.900 1.00 96.75 174 ALA A C 1
ATOM 1207 O O . ALA A 1 174 ? -2.266 13.659 -2.154 1.00 96.75 174 ALA A O 1
ATOM 1208 N N . GLY A 1 175 ? -0.558 14.997 -2.707 1.00 96.38 175 GLY A N 1
ATOM 1209 C CA . GLY A 1 175 ? -0.757 15.928 -1.593 1.00 96.38 175 GLY A CA 1
ATOM 1210 C C . GLY A 1 175 ? -0.151 15.462 -0.268 1.00 96.38 175 GLY A C 1
ATOM 1211 O O . GLY A 1 175 ? -0.543 15.959 0.786 1.00 96.38 175 GLY A O 1
ATOM 1212 N N . TYR A 1 176 ? 0.811 14.544 -0.317 1.00 97.75 176 TYR A N 1
ATOM 1213 C CA . TYR A 1 176 ? 1.582 14.089 0.833 1.00 97.75 176 TYR A CA 1
ATOM 1214 C C . TYR A 1 176 ? 3.020 14.628 0.814 1.00 97.75 176 TYR A C 1
ATOM 1216 O O . TYR A 1 176 ? 3.529 15.114 -0.197 1.00 97.75 176 TYR A O 1
ATOM 1224 N N . GLU A 1 177 ? 3.686 14.533 1.954 1.00 97.19 177 GLU A N 1
ATOM 1225 C CA . GLU A 1 177 ? 5.114 14.765 2.139 1.00 97.19 177 GLU A CA 1
ATOM 1226 C C . GLU A 1 177 ? 5.729 13.552 2.838 1.00 97.19 177 GLU A C 1
ATOM 1228 O O . GLU A 1 177 ? 5.145 13.024 3.783 1.00 97.19 177 GLU A O 1
ATOM 1233 N N . ALA A 1 178 ? 6.893 13.096 2.373 1.00 96.94 178 ALA A N 1
ATOM 1234 C CA . ALA A 1 178 ? 7.642 12.048 3.053 1.00 96.94 178 ALA A CA 1
ATOM 1235 C C . ALA A 1 178 ? 8.340 12.648 4.283 1.00 96.94 178 ALA A C 1
ATOM 1237 O O . ALA A 1 178 ? 9.323 13.370 4.149 1.00 96.94 178 ALA A O 1
ATOM 1238 N N . VAL A 1 179 ? 7.816 12.363 5.476 1.00 97.31 179 VAL A N 1
ATOM 1239 C CA . VAL A 1 179 ? 8.388 12.834 6.754 1.00 97.31 179 VAL A CA 1
ATOM 1240 C C . VAL A 1 179 ? 9.453 11.885 7.296 1.00 97.31 179 VAL A C 1
ATOM 1242 O O . VAL A 1 179 ? 10.280 12.272 8.117 1.00 97.31 179 VAL A O 1
ATOM 1245 N N . LEU A 1 180 ? 9.439 10.640 6.822 1.00 96.75 180 LEU A N 1
ATOM 1246 C CA . LEU A 1 180 ? 10.482 9.653 7.048 1.00 96.75 180 LEU A CA 1
ATOM 1247 C C . LEU A 1 180 ? 10.675 8.858 5.766 1.00 96.75 180 LEU A C 1
ATOM 12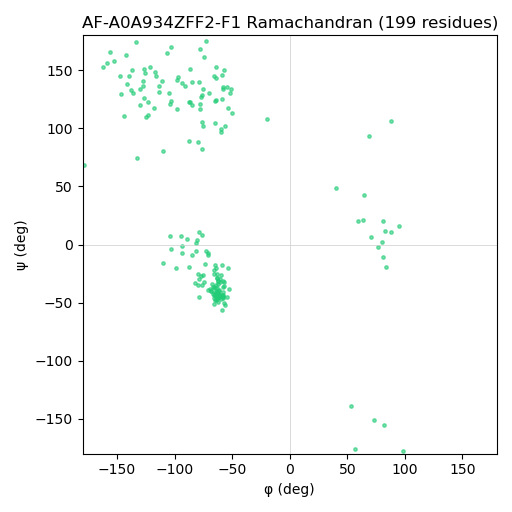49 O O . LEU A 1 180 ? 9.698 8.443 5.137 1.00 96.75 180 LEU A O 1
ATOM 1253 N N . HIS A 1 181 ? 11.931 8.594 5.429 1.00 96.06 181 HIS A N 1
ATOM 1254 C CA . HIS A 1 181 ? 12.288 7.704 4.341 1.00 96.06 181 HIS A CA 1
ATOM 1255 C C . HIS A 1 181 ? 13.541 6.918 4.705 1.00 96.06 181 HIS A C 1
ATOM 1257 O O . HIS A 1 181 ? 14.638 7.471 4.764 1.00 96.06 181 HIS A O 1
ATOM 1263 N N . GLU A 1 182 ? 13.384 5.618 4.927 1.00 93.44 182 GLU A N 1
ATOM 1264 C CA . GLU A 1 182 ? 14.488 4.723 5.261 1.00 93.44 182 GLU A CA 1
ATOM 1265 C C . GLU A 1 182 ? 14.677 3.666 4.173 1.00 93.44 182 GLU A C 1
ATOM 1267 O O . GLU A 1 182 ? 13.727 3.208 3.535 1.00 93.44 182 GLU A O 1
ATOM 1272 N N . ARG A 1 183 ? 15.935 3.286 3.937 1.00 87.31 183 ARG A N 1
ATOM 1273 C CA . ARG A 1 183 ? 16.305 2.249 2.958 1.00 87.31 183 ARG A CA 1
ATOM 1274 C C . ARG A 1 183 ? 16.559 0.889 3.600 1.00 87.31 183 ARG A C 1
ATOM 1276 O O . ARG A 1 183 ? 16.499 -0.123 2.912 1.00 87.31 183 ARG A O 1
ATOM 1283 N N . GLU A 1 184 ? 16.834 0.864 4.898 1.00 84.38 184 GLU A N 1
ATOM 1284 C CA . GLU A 1 184 ? 17.202 -0.333 5.648 1.00 84.38 184 GLU A CA 1
ATOM 1285 C C . GLU A 1 184 ? 16.291 -0.502 6.871 1.00 84.38 184 GLU A C 1
ATOM 1287 O O . GLU A 1 184 ? 15.795 0.493 7.389 1.00 84.38 184 GLU A O 1
ATOM 1292 N N . PRO A 1 185 ? 16.041 -1.740 7.341 1.00 79.19 185 PRO A N 1
ATOM 1293 C CA . PRO A 1 185 ? 16.447 -3.019 6.740 1.00 79.19 185 PRO A CA 1
ATOM 1294 C C . PRO A 1 185 ? 15.648 -3.392 5.474 1.00 79.19 185 PRO A C 1
ATOM 1296 O O . PRO A 1 185 ? 15.967 -4.395 4.828 1.00 79.19 185 PRO A O 1
ATOM 1299 N N . TYR A 1 186 ? 14.621 -2.600 5.144 1.00 85.56 186 TYR A N 1
ATOM 1300 C CA . TYR A 1 186 ? 13.838 -2.652 3.909 1.00 85.56 186 TYR A CA 1
ATOM 1301 C C . TYR A 1 186 ? 13.375 -1.238 3.540 1.00 85.56 186 TYR A C 1
ATOM 1303 O O . TYR A 1 186 ? 13.032 -0.484 4.455 1.00 85.56 186 TYR A O 1
ATOM 1311 N N . PRO A 1 187 ? 13.292 -0.875 2.251 1.00 93.75 187 PRO A N 1
ATOM 1312 C CA . PRO A 1 187 ? 12.839 0.450 1.859 1.00 93.75 187 PRO A CA 1
ATOM 1313 C C . PRO A 1 187 ? 11.387 0.728 2.253 1.00 93.75 187 PRO A C 1
ATOM 1315 O O . PRO A 1 187 ? 10.458 -0.009 1.901 1.00 93.75 187 PRO A O 1
ATOM 1318 N N . HIS A 1 188 ? 11.193 1.814 2.995 1.00 96.69 188 HIS A N 1
ATOM 1319 C CA . HIS A 1 188 ? 9.886 2.259 3.452 1.00 96.69 188 HIS A CA 1
ATOM 1320 C C . HIS A 1 188 ? 9.855 3.772 3.675 1.00 96.69 188 HIS A C 1
ATOM 1322 O O . HIS A 1 188 ? 10.886 4.423 3.850 1.00 96.69 188 HIS A O 1
ATOM 1328 N N . ALA A 1 189 ? 8.652 4.336 3.644 1.00 97.62 189 ALA A N 1
ATOM 1329 C CA . ALA A 1 189 ? 8.425 5.753 3.874 1.00 97.62 189 ALA A CA 1
ATOM 1330 C C . ALA A 1 189 ? 7.166 5.972 4.714 1.00 97.62 189 ALA A C 1
ATOM 1332 O O . ALA A 1 189 ? 6.176 5.247 4.568 1.00 97.62 189 ALA A O 1
ATOM 1333 N N . ILE A 1 190 ? 7.207 6.999 5.561 1.00 98.19 190 ILE A N 1
ATOM 1334 C CA . ILE A 1 190 ? 6.025 7.547 6.225 1.00 98.19 190 ILE A CA 1
ATOM 1335 C C . ILE A 1 190 ? 5.668 8.841 5.512 1.00 98.19 190 ILE A C 1
ATOM 1337 O O . ILE A 1 190 ? 6.467 9.777 5.446 1.00 98.19 190 ILE A O 1
ATOM 1341 N N . LEU A 1 191 ? 4.454 8.882 4.984 1.00 98.25 191 LEU A N 1
ATOM 1342 C CA . LEU A 1 191 ? 3.897 10.028 4.298 1.00 98.25 191 LEU A CA 1
ATOM 1343 C C . LEU A 1 191 ? 2.909 10.735 5.221 1.00 98.25 191 LEU A C 1
ATOM 1345 O O . LEU A 1 191 ? 1.938 10.125 5.668 1.00 98.25 191 LEU A O 1
ATOM 1349 N N . ALA A 1 192 ? 3.118 12.020 5.474 1.00 97.38 192 ALA A N 1
ATOM 1350 C CA . ALA A 1 192 ? 2.149 12.865 6.158 1.00 97.38 192 ALA A CA 1
ATOM 1351 C C . ALA A 1 192 ? 1.346 13.673 5.126 1.00 97.38 192 ALA A C 1
ATOM 1353 O O . ALA A 1 192 ? 1.917 14.114 4.123 1.00 97.38 192 ALA A O 1
ATOM 1354 N N . PRO A 1 193 ? 0.034 13.883 5.321 1.00 95.75 193 PRO A N 1
ATOM 1355 C CA . PRO A 1 193 ? -0.716 14.817 4.493 1.00 95.75 193 PRO A CA 1
ATOM 1356 C C . PRO A 1 193 ? -0.088 16.206 4.588 1.00 95.75 193 PRO A C 1
ATOM 1358 O O . PRO A 1 193 ? 0.211 16.681 5.685 1.00 95.75 193 PRO A O 1
ATOM 1361 N N . ARG A 1 194 ? 0.077 16.893 3.456 1.00 93.56 194 ARG A N 1
ATOM 1362 C CA . ARG A 1 194 ? 0.487 18.297 3.491 1.00 93.56 194 ARG A CA 1
ATOM 1363 C C . ARG A 1 194 ? -0.626 19.098 4.145 1.00 93.56 194 ARG A C 1
ATOM 1365 O O . ARG A 1 194 ? -1.765 19.078 3.671 1.00 93.56 194 ARG A O 1
ATOM 1372 N N . SER A 1 195 ? -0.293 19.822 5.210 1.00 79.19 195 SER A N 1
ATOM 1373 C CA . SER A 1 195 ? -1.189 20.806 5.806 1.00 79.19 195 SER A CA 1
ATOM 1374 C C . SER A 1 195 ? -1.693 21.715 4.693 1.00 79.19 195 SER A C 1
ATOM 1376 O O . SER A 1 195 ? -0.916 22.454 4.083 1.00 79.19 195 SER A O 1
ATOM 1378 N N . ARG A 1 196 ? -2.995 21.661 4.389 1.00 62.94 196 ARG A N 1
ATOM 1379 C CA . ARG A 1 196 ? -3.597 22.708 3.571 1.00 62.94 196 ARG A CA 1
ATOM 1380 C C . ARG A 1 196 ? -3.481 23.966 4.411 1.00 62.94 196 ARG A C 1
ATOM 1382 O O . ARG A 1 196 ? -4.210 24.113 5.386 1.00 6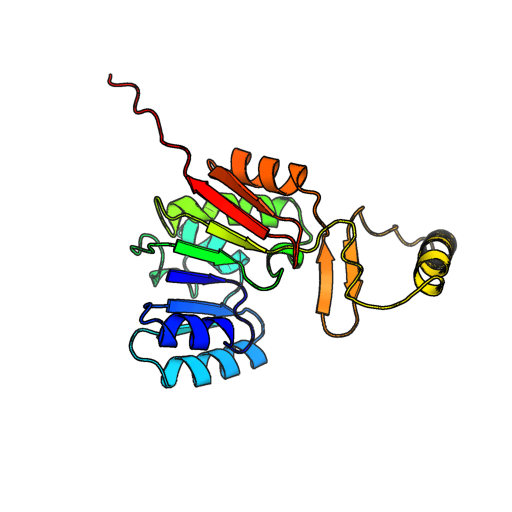2.94 196 ARG A O 1
ATOM 1389 N N . VAL A 1 197 ? -2.551 24.852 4.059 1.00 49.75 197 VAL A N 1
ATOM 1390 C CA . VAL A 1 197 ? -2.626 26.237 4.509 1.00 49.75 197 VAL A CA 1
ATOM 1391 C C . VAL A 1 197 ? -3.952 26.736 3.956 1.00 49.75 197 VAL A C 1
ATOM 1393 O O . VAL A 1 197 ? -4.070 27.041 2.770 1.00 49.75 197 VAL A O 1
ATOM 1396 N N . THR A 1 198 ? -4.995 26.708 4.781 1.00 48.06 198 THR A N 1
ATOM 1397 C CA . THR A 1 198 ? -6.223 27.434 4.506 1.00 48.06 198 THR A CA 1
ATOM 1398 C C . THR A 1 198 ? -5.802 28.885 4.418 1.00 48.06 198 THR A C 1
ATOM 1400 O O . THR A 1 198 ? -5.568 29.527 5.439 1.00 48.06 198 THR A O 1
ATOM 1403 N N . ALA A 1 199 ? -5.637 29.380 3.192 1.00 41.31 199 ALA A N 1
ATOM 1404 C CA . ALA A 1 199 ? -5.643 30.804 2.941 1.00 41.31 199 ALA A CA 1
ATOM 1405 C C . ALA A 1 199 ? -6.984 31.297 3.486 1.00 41.31 199 ALA A C 1
ATOM 1407 O O . ALA A 1 199 ? -8.034 31.016 2.901 1.00 41.31 199 ALA A O 1
ATOM 1408 N N . ALA A 1 200 ? -6.948 31.907 4.670 1.00 41.38 200 ALA A N 1
ATOM 1409 C CA . ALA A 1 200 ? -8.085 32.615 5.218 1.00 41.38 200 ALA A CA 1
ATOM 1410 C C . ALA A 1 200 ? -8.524 33.621 4.146 1.00 41.38 200 ALA A C 1
ATOM 1412 O O . ALA A 1 200 ? -7.718 34.442 3.703 1.00 41.38 200 ALA A O 1
ATOM 1413 N N . ARG A 1 201 ? -9.749 33.447 3.651 1.00 43.16 201 ARG A N 1
ATOM 1414 C CA . ARG A 1 201 ? -10.426 34.432 2.809 1.00 43.16 201 ARG A CA 1
ATOM 1415 C C . ARG A 1 201 ? -11.020 35.515 3.689 1.00 43.16 201 ARG A C 1
ATOM 1417 O O . ARG A 1 201 ? -11.514 35.148 4.778 1.00 43.16 201 ARG A O 1
#

pLDDT: mean 89.43, std 14.04, range [41.31, 98.75]